Protein AF-X1RWW4-F1 (afdb_monomer)

Organism: NCBI:txid412755

Nearest PDB structures (foldseek):
  2hyz-assembly1_A-2  TM=9.608E-01  e=1.002E-08  unclassified
  5hgv-assembly1_A  TM=9.575E-01  e=1.028E-07  Homo sapiens
  8cm9-assembly2_B  TM=9.054E-01  e=1.424E-07  Homo sapiens
  6ibo-assembly1_A  TM=8.354E-01  e=1.077E-07  Homo sapiens
  5nps-assembly1_A  TM=8.335E-01  e=1.798E-07  Homo sapiens

Mean predicted aligned error: 10.06 Å

Solvent-accessible surface area (backbone atoms only — not comparable to full-atom values): 10542 Å² total; per-residue (Å²): 142,81,83,81,80,78,78,78,79,78,72,82,76,81,79,80,76,85,68,85,67,74,86,74,56,74,67,56,54,48,56,17,50,52,28,32,52,50,11,53,53,26,43,76,70,68,36,43,71,58,13,39,55,23,14,54,49,13,34,74,61,29,84,78,46,46,69,33,28,39,51,36,13,49,38,28,44,76,72,67,38,50,69,58,14,49,52,27,18,52,52,22,33,74,77,39,79,84,42,57,68,32,37,52,52,41,19,50,47,23,50,76,70,68,38,49,72,59,16,46,52,28,23,54,48,40,32,70,77,35,81,77,43,28,66,24,31,38,50,43,12,55,48,29,46,74,76,67,38,42,67,62,13,41,56,26,34,52,52,14,43,55,38,47,51,57,49,46,72,73,44,74,88,52,48,68,68,53,46,54,50,43,54,51,42,51,54,48,46,54,52,36,53,57,66,70,76,111

Radius of gyration: 23.07 Å; Cα contacts (8 Å, |Δi|>4): 223; chains: 1; bounding box: 36×83×50 Å

pLDDT: mean 82.74, std 20.59, range [30.53, 98.69]

InterPro domains:
  IPR011990 Tetratricopeptide-like helical domain superfamily [G3DSA:1.25.40.10] (7-194)
  IPR011990 Tetratricopeptide-like helical domain superfamily [SSF48452] (31-187)
  IPR019734 Tetratricopeptide repeat [PF13181] (135-165)
  IPR019734 Tetratricopeptide repeat [PS50005] (32-65)
  IPR019734 Tetratricopeptide repeat [PS50005] (66-99)
  IPR019734 Tetratricopeptide repeat [PS50005] (100-133)
  IPR019734 Tetratricopeptide repeat [PS50005] (134-167)
  IPR019734 Tetratricopeptide repeat [SM00028] (32-65)
  IPR019734 Tetratricopeptide repeat [SM00028] (66-99)
  IPR019734 Tetratricopeptide repeat [SM00028] (100-133)
  IPR019734 Tetratricopeptide repeat [SM00028] (134-167)
  IPR050498 Photosystem I assembly protein Ycf3 [PTHR44858] (30-175)

Sequence (198 aa):
MNKMKIEEKKEPKPRIVVSTRKVYTPTSSEEARINYNKGVASFKNKDLDNAVKYYEKAISIDPGYVDAYDNLGLAFRHQGNLEKAEFYYKKSIEIYPNGYLAHQNLAIVYGLKKLYDKALNEYKIMIKIDPNDPEGYYGIANYYMTIGNNDLALENAKKALKLYEEVTEEFSNRLRDDLEKVQKIENKIMELKYLSNY

Secondary structure (DSSP, 8-state):
----------PPPP-----------HHHHHHHHHHHHHHHHHHHTT-HHHHHHHHHHHHHH-TT-HHHHHHHHHHHHHTT-HHHHHHHHHHHHHH-TT-HHHHHHHHHHHHHTT-HHHHHHHHHHHHHH-TT-HHHHHHHHHHHHHTT-HHHHHHHHHHHHHHHHHHHHH-TTSHHHHHHHHHHHHHHHHHHHHHT--

Foldseek 3Di:
DDDDDDPPPPDPDPPPPCPDPPPDDPVLQVQLVVLQVQLVVCVVVVVLVSNLVSLVVSCVSPVLPLVSLLSNLVSCVVVVNLVSNLVSLVSSCVNPVLPLSSLLSNLVSCVVVVVLVSSLVSLVSNCVSPVLALSSLQSQLVSCVVVPNLVSNLVSLVSSLVSLVVVCVVDVPVNPVSVVVNVVSVVVNVVSVVVVVD

Structure (mmCIF, N/CA/C/O backbone):
data_AF-X1RWW4-F1
#
_entry.id   AF-X1RWW4-F1
#
loop_
_atom_site.group_PDB
_atom_site.id
_atom_site.type_symbol
_atom_site.label_atom_id
_atom_site.label_alt_id
_atom_site.label_comp_id
_atom_site.label_asym_id
_atom_site.label_entity_id
_atom_site.label_seq_id
_atom_site.pdbx_PDB_ins_code
_atom_site.Cartn_x
_atom_site.Cartn_y
_atom_site.Cartn_z
_atom_site.occupancy
_atom_site.B_iso_or_equiv
_atom_site.auth_seq_id
_atom_site.auth_comp_id
_atom_site.auth_asym_id
_atom_site.auth_atom_id
_atom_site.pdbx_PDB_model_num
ATOM 1 N N . MET A 1 1 ? 15.398 -70.848 0.673 1.00 43.91 1 MET A N 1
ATOM 2 C CA . MET A 1 1 ? 14.650 -70.641 -0.584 1.00 43.91 1 MET A CA 1
ATOM 3 C C . MET A 1 1 ? 13.356 -69.916 -0.228 1.00 43.91 1 MET A C 1
ATOM 5 O O . MET A 1 1 ? 12.451 -70.552 0.277 1.00 43.91 1 MET A O 1
ATOM 9 N N . ASN A 1 2 ? 13.343 -68.583 -0.323 1.00 34.88 2 ASN A N 1
ATOM 10 C CA . ASN A 1 2 ? 12.141 -67.740 -0.426 1.00 34.88 2 ASN A CA 1
ATOM 11 C C . ASN A 1 2 ? 12.604 -66.288 -0.588 1.00 34.88 2 ASN A C 1
ATOM 13 O O . ASN A 1 2 ? 12.947 -65.613 0.379 1.00 34.88 2 ASN A O 1
ATOM 17 N N . LYS A 1 3 ? 12.700 -65.840 -1.844 1.00 42.69 3 LYS A N 1
ATOM 18 C CA . LYS A 1 3 ? 12.925 -64.433 -2.183 1.00 42.69 3 LYS A CA 1
ATOM 19 C C . LYS A 1 3 ? 11.591 -63.707 -1.997 1.00 42.69 3 LYS A C 1
ATOM 21 O O . LYS A 1 3 ? 10.658 -63.952 -2.757 1.00 42.69 3 LYS A O 1
ATOM 26 N N . MET A 1 4 ? 11.505 -62.849 -0.982 1.00 42.28 4 MET A N 1
ATOM 27 C CA . MET A 1 4 ? 10.425 -61.871 -0.843 1.00 42.28 4 MET A CA 1
ATOM 28 C C . MET A 1 4 ? 10.438 -60.950 -2.068 1.00 42.28 4 MET A C 1
ATOM 30 O O . MET A 1 4 ? 11.410 -60.234 -2.304 1.00 42.28 4 MET A O 1
ATOM 34 N N . LYS A 1 5 ? 9.365 -61.002 -2.864 1.00 43.28 5 LYS A N 1
ATOM 35 C CA . LYS A 1 5 ? 9.045 -59.981 -3.863 1.00 43.28 5 LYS A CA 1
ATOM 36 C C . LYS A 1 5 ? 8.701 -58.702 -3.108 1.00 43.28 5 LYS A C 1
ATOM 38 O O . LYS A 1 5 ? 7.687 -58.649 -2.422 1.00 43.28 5 LYS A O 1
ATOM 43 N N . ILE A 1 6 ? 9.561 -57.701 -3.225 1.00 42.09 6 ILE A N 1
ATOM 44 C CA . ILE A 1 6 ? 9.243 -56.333 -2.833 1.00 42.09 6 ILE A CA 1
ATOM 45 C C . ILE A 1 6 ? 8.312 -55.805 -3.927 1.00 42.09 6 ILE A C 1
ATOM 47 O O . ILE A 1 6 ? 8.730 -55.636 -5.070 1.00 42.09 6 ILE A O 1
ATOM 51 N N . GLU A 1 7 ? 7.031 -55.639 -3.605 1.00 37.47 7 GLU A N 1
ATOM 52 C CA . GLU A 1 7 ? 6.096 -54.909 -4.457 1.00 37.47 7 GLU A CA 1
ATOM 53 C C . GLU A 1 7 ? 6.506 -53.433 -4.468 1.00 37.47 7 GLU A C 1
ATOM 55 O O . GLU A 1 7 ? 6.382 -52.723 -3.469 1.00 37.47 7 GLU A O 1
ATOM 60 N N . GLU A 1 8 ? 7.025 -52.975 -5.608 1.00 36.31 8 GLU A N 1
ATOM 61 C CA . GLU A 1 8 ? 7.201 -51.556 -5.901 1.00 36.31 8 GLU A CA 1
ATOM 62 C C . GLU A 1 8 ? 5.842 -50.856 -5.797 1.00 36.31 8 GLU A C 1
ATOM 64 O O . GLU A 1 8 ? 4.956 -51.023 -6.644 1.00 36.31 8 GLU A O 1
ATOM 69 N N . LYS A 1 9 ? 5.674 -50.042 -4.751 1.00 38.88 9 LYS A N 1
ATOM 70 C CA . LYS A 1 9 ? 4.609 -49.044 -4.688 1.00 38.88 9 LYS A CA 1
ATOM 71 C C . LYS A 1 9 ? 4.779 -48.115 -5.889 1.00 38.88 9 LYS A C 1
ATOM 73 O O . LYS A 1 9 ? 5.666 -47.268 -5.898 1.00 38.88 9 LYS A O 1
ATOM 78 N N . LYS A 1 10 ? 3.931 -48.281 -6.906 1.00 39.69 10 LYS A N 1
ATOM 79 C CA . LYS A 1 10 ? 3.822 -47.333 -8.017 1.00 39.69 10 LYS A CA 1
ATOM 80 C C . LYS A 1 10 ? 3.420 -45.977 -7.446 1.00 39.69 10 LYS A C 1
ATOM 82 O O . LYS A 1 10 ? 2.275 -45.796 -7.036 1.00 39.69 10 LYS A O 1
ATOM 87 N N . GLU A 1 11 ? 4.365 -45.046 -7.414 1.00 32.75 11 GLU A N 1
ATOM 88 C CA . GLU A 1 11 ? 4.075 -43.643 -7.146 1.00 32.75 11 GLU A CA 1
ATOM 89 C C . GLU A 1 11 ? 3.016 -43.133 -8.139 1.00 32.75 11 GLU A C 1
ATOM 91 O O . GLU A 1 11 ? 3.012 -43.539 -9.312 1.00 32.75 11 GLU A O 1
ATOM 96 N N . PRO A 1 12 ? 2.087 -42.262 -7.709 1.00 32.16 12 PRO A N 1
ATOM 97 C CA . PRO A 1 12 ? 1.134 -41.668 -8.628 1.00 32.16 12 PRO A CA 1
ATOM 98 C C . PRO A 1 12 ? 1.904 -40.837 -9.658 1.00 32.16 12 PRO A C 1
ATOM 100 O O . PRO A 1 12 ? 2.570 -39.862 -9.317 1.00 32.16 12 PRO A O 1
ATOM 103 N N . LYS A 1 13 ? 1.806 -41.226 -10.936 1.00 36.16 13 LYS A N 1
ATOM 104 C CA . LYS A 1 13 ? 2.344 -40.443 -12.055 1.00 36.16 13 LYS A CA 1
ATOM 105 C C . LYS A 1 13 ? 1.829 -39.002 -11.929 1.00 36.16 13 LYS A C 1
ATOM 107 O O . LYS A 1 13 ? 0.608 -38.834 -11.843 1.00 36.16 13 LYS A O 1
ATOM 112 N N . PRO A 1 14 ? 2.696 -37.973 -11.935 1.00 30.53 14 PRO A N 1
ATOM 113 C CA . PRO A 1 14 ? 2.237 -36.598 -11.839 1.00 30.53 14 PRO A CA 1
ATOM 114 C C . PRO A 1 14 ? 1.303 -36.313 -13.014 1.00 30.53 14 PRO A C 1
ATOM 116 O O . PRO A 1 14 ? 1.667 -36.449 -14.185 1.00 30.53 14 PRO A O 1
ATOM 119 N N . ARG A 1 15 ? 0.056 -35.964 -12.690 1.00 30.66 15 ARG A N 1
ATOM 120 C CA . ARG A 1 15 ? -0.947 -35.541 -13.662 1.00 30.66 15 ARG A CA 1
ATOM 121 C C . ARG A 1 15 ? -0.504 -34.178 -14.177 1.00 30.66 15 ARG A C 1
ATOM 123 O O . ARG A 1 15 ? -0.733 -33.165 -13.524 1.00 30.66 15 ARG A O 1
ATOM 130 N N . ILE A 1 16 ? 0.170 -34.163 -15.324 1.00 33.34 16 ILE A N 1
ATOM 131 C CA . ILE A 1 16 ? 0.493 -32.929 -16.038 1.00 33.34 16 ILE A CA 1
ATOM 132 C C . ILE A 1 16 ? -0.839 -32.333 -16.498 1.00 33.34 16 ILE A C 1
ATOM 134 O O . ILE A 1 16 ? -1.386 -32.709 -17.533 1.00 33.34 16 ILE A O 1
ATOM 138 N N . VAL A 1 17 ? -1.396 -31.422 -15.703 1.00 31.23 17 VAL A N 1
ATOM 139 C CA . VAL A 1 17 ? -2.427 -30.5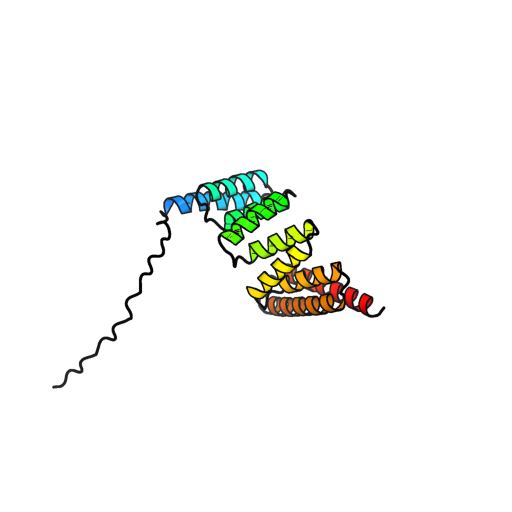13 -16.191 1.00 31.23 17 VAL A CA 1
ATOM 140 C C . VAL A 1 17 ? -1.675 -29.429 -16.947 1.00 31.23 17 VAL A C 1
ATOM 142 O O . VAL A 1 17 ? -1.183 -28.467 -16.361 1.00 31.23 17 VAL A O 1
ATOM 145 N N . VAL A 1 18 ? -1.528 -29.627 -18.259 1.00 35.69 18 VAL A N 1
ATOM 146 C CA . VAL A 1 18 ? -1.076 -28.589 -19.189 1.00 35.69 18 VAL A CA 1
ATOM 147 C C . VAL A 1 18 ? -2.191 -27.543 -19.271 1.00 35.69 18 VAL A C 1
ATOM 149 O O . VAL A 1 18 ? -2.990 -27.527 -20.199 1.00 35.69 18 VAL A O 1
ATOM 152 N N . SER A 1 19 ? -2.288 -26.695 -18.249 1.00 34.97 19 SER A N 1
ATOM 153 C CA . SER A 1 19 ? -2.915 -25.386 -18.379 1.00 34.97 19 SER A CA 1
ATOM 154 C C . SER A 1 19 ? -1.856 -24.487 -18.995 1.00 34.97 19 SER A C 1
ATOM 156 O O . SER A 1 19 ? -0.763 -24.355 -18.445 1.00 34.97 19 SER A O 1
ATOM 158 N N . THR A 1 20 ? -2.140 -23.951 -20.174 1.00 37.38 20 THR A N 1
ATOM 159 C CA . THR A 1 20 ? -1.221 -23.211 -21.0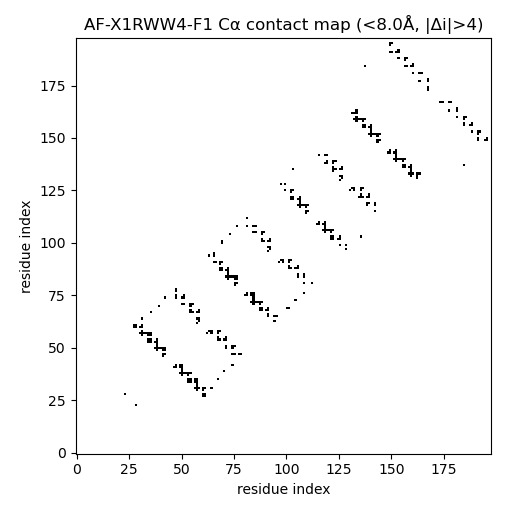42 1.00 37.38 20 THR A CA 1
ATOM 160 C C . THR A 1 20 ? -0.615 -21.982 -20.352 1.00 37.38 20 THR A C 1
ATOM 162 O O . THR A 1 20 ? -1.028 -20.849 -20.593 1.00 37.38 20 THR A O 1
ATOM 165 N N . ARG A 1 21 ? 0.422 -22.174 -19.529 1.00 38.50 21 ARG A N 1
ATOM 166 C CA . ARG A 1 21 ? 1.444 -21.149 -19.318 1.00 38.50 21 ARG A CA 1
ATOM 167 C C . ARG A 1 21 ? 2.222 -21.064 -20.623 1.00 38.50 21 ARG A C 1
ATOM 169 O O . ARG A 1 21 ? 2.874 -22.032 -21.010 1.00 38.50 21 ARG A O 1
ATOM 176 N N . LYS A 1 22 ? 2.108 -19.922 -21.312 1.00 38.00 22 LYS A N 1
ATOM 177 C CA . LYS A 1 22 ? 3.021 -19.531 -22.395 1.00 38.00 22 LYS A CA 1
ATOM 178 C C . LYS A 1 22 ? 4.435 -19.923 -21.972 1.00 38.00 22 LYS A C 1
ATOM 180 O O . LYS A 1 22 ? 4.878 -19.522 -20.899 1.00 38.00 22 LYS A O 1
ATOM 185 N N . VAL A 1 23 ? 5.087 -20.751 -22.783 1.00 33.81 23 VAL A N 1
ATOM 186 C CA . VAL A 1 23 ? 6.466 -21.183 -22.561 1.00 33.81 23 VAL A CA 1
ATOM 187 C C . VAL A 1 23 ? 7.321 -19.923 -22.517 1.00 33.81 23 VAL A C 1
ATOM 189 O O . VAL A 1 23 ? 7.518 -19.255 -23.528 1.00 33.81 23 VAL A O 1
ATOM 192 N N . TYR A 1 24 ? 7.725 -19.553 -21.312 1.00 41.91 24 TYR A N 1
ATOM 193 C CA . TYR A 1 24 ? 8.453 -18.331 -21.049 1.00 41.91 24 TYR A CA 1
ATOM 194 C C . TYR A 1 24 ? 9.933 -18.628 -21.299 1.00 41.91 24 TYR A C 1
ATOM 196 O O . TYR A 1 24 ? 10.531 -19.451 -20.606 1.00 41.91 24 TYR A O 1
ATOM 204 N N . THR A 1 25 ? 10.519 -18.036 -22.338 1.00 37.44 25 THR A N 1
ATOM 205 C CA . THR A 1 25 ? 11.948 -18.209 -22.626 1.00 37.44 25 THR A CA 1
ATOM 206 C C . THR A 1 25 ? 12.784 -17.517 -21.542 1.00 37.44 25 THR A C 1
ATOM 208 O O . THR A 1 25 ? 12.459 -16.387 -21.181 1.00 37.44 25 THR A O 1
ATOM 211 N N . PRO A 1 26 ? 13.876 -18.124 -21.040 1.00 49.84 26 PRO A N 1
ATOM 212 C CA . PRO A 1 26 ? 14.693 -17.548 -19.963 1.00 49.84 26 PRO A CA 1
ATOM 213 C C . PRO A 1 26 ? 15.168 -16.108 -20.235 1.00 49.84 26 PRO A C 1
ATOM 215 O O . PRO A 1 26 ? 15.233 -15.289 -19.320 1.00 49.84 26 PRO A O 1
ATOM 218 N N . THR A 1 27 ? 15.414 -15.782 -21.507 1.00 49.75 27 THR A N 1
ATOM 219 C CA . THR A 1 27 ? 15.949 -14.501 -21.986 1.00 49.75 27 THR A CA 1
ATOM 220 C C . THR A 1 27 ? 14.981 -13.320 -21.873 1.00 49.75 27 THR A C 1
ATOM 222 O O . THR A 1 27 ? 15.418 -12.228 -21.519 1.00 49.75 27 THR A O 1
ATOM 225 N N . SER A 1 28 ? 13.674 -13.508 -22.096 1.00 57.47 28 SER A N 1
ATOM 226 C CA . SER A 1 28 ? 12.688 -12.422 -21.941 1.00 57.47 28 SER A CA 1
ATOM 227 C C . SER A 1 28 ? 12.472 -12.041 -20.471 1.00 57.47 28 SER A C 1
ATOM 229 O O . SER A 1 28 ? 12.168 -10.891 -20.173 1.00 57.47 28 SER A O 1
ATOM 231 N N . SER A 1 29 ? 12.709 -12.971 -19.534 1.00 72.00 29 SER A N 1
ATOM 232 C CA . SER A 1 29 ? 12.503 -12.707 -18.096 1.00 72.00 29 SER A CA 1
ATOM 233 C C . SER A 1 29 ? 13.666 -11.910 -17.521 1.00 72.00 29 SER A C 1
ATOM 235 O O . SER A 1 29 ? 13.504 -11.116 -16.597 1.00 72.00 29 SER A O 1
ATOM 237 N N . GLU A 1 30 ? 14.854 -12.102 -18.096 1.00 86.69 30 GLU A N 1
ATOM 238 C CA . GLU A 1 30 ? 16.078 -11.493 -17.608 1.00 86.69 30 GLU A CA 1
ATOM 239 C C . GLU A 1 30 ? 16.165 -10.016 -17.991 1.00 86.69 30 GLU A C 1
ATOM 241 O O . GLU A 1 30 ? 16.489 -9.191 -17.139 1.00 86.69 30 GLU A O 1
ATOM 246 N N . GLU A 1 31 ? 15.791 -9.649 -19.221 1.00 90.94 31 GLU A N 1
ATOM 247 C CA . GLU A 1 31 ? 15.736 -8.240 -19.622 1.00 90.94 31 GLU A CA 1
ATOM 248 C C . GLU A 1 31 ? 14.661 -7.466 -18.838 1.00 90.94 31 GLU A C 1
ATOM 250 O O . GLU A 1 31 ? 14.917 -6.344 -18.384 1.00 90.94 31 GLU A O 1
ATOM 255 N N . ALA A 1 32 ? 13.488 -8.070 -18.610 1.00 92.81 32 ALA A N 1
ATOM 256 C CA . ALA A 1 32 ? 12.449 -7.489 -17.759 1.00 92.81 32 ALA A CA 1
ATOM 257 C C . ALA A 1 32 ? 12.971 -7.263 -16.330 1.00 92.81 32 ALA A C 1
ATOM 259 O O . ALA A 1 32 ? 12.879 -6.153 -15.805 1.00 92.81 32 ALA A O 1
ATOM 260 N N . ARG A 1 33 ? 13.628 -8.272 -15.742 1.00 93.56 33 ARG A N 1
ATOM 261 C CA . ARG A 1 33 ? 14.239 -8.196 -14.406 1.00 93.56 33 ARG A CA 1
ATOM 262 C C . ARG A 1 33 ? 15.341 -7.138 -14.313 1.00 93.56 33 ARG A C 1
ATOM 264 O O . ARG A 1 33 ? 15.434 -6.436 -13.308 1.00 93.56 33 ARG A O 1
ATOM 271 N N . ILE A 1 34 ? 16.183 -6.994 -15.338 1.00 95.56 34 ILE A N 1
ATOM 272 C CA . ILE A 1 34 ? 17.229 -5.958 -15.378 1.00 95.56 34 ILE A CA 1
ATOM 273 C C . ILE A 1 34 ? 16.598 -4.566 -15.361 1.00 95.56 34 ILE A C 1
ATOM 275 O O . ILE A 1 34 ? 17.034 -3.709 -14.591 1.00 95.56 34 ILE A O 1
ATOM 279 N N . ASN A 1 35 ? 15.576 -4.331 -16.187 1.00 97.44 35 ASN A N 1
ATOM 280 C CA . ASN A 1 35 ? 14.870 -3.051 -16.198 1.00 97.44 35 ASN A CA 1
ATOM 281 C C . ASN A 1 35 ? 14.159 -2.802 -14.867 1.00 97.44 35 ASN A C 1
ATOM 283 O O . ASN A 1 35 ? 14.320 -1.732 -14.293 1.00 97.44 35 ASN A O 1
ATOM 287 N N . TYR A 1 36 ? 13.489 -3.807 -14.307 1.00 97.00 36 TYR A N 1
ATOM 288 C CA . TYR A 1 36 ? 12.901 -3.724 -12.975 1.00 97.00 36 TYR A CA 1
ATOM 289 C C . TYR A 1 36 ? 13.929 -3.290 -11.916 1.00 97.00 36 TYR A C 1
ATOM 291 O O . TYR A 1 36 ? 13.710 -2.311 -11.206 1.00 97.00 36 TYR A O 1
ATOM 299 N N . ASN A 1 37 ? 15.098 -3.936 -11.865 1.00 97.69 37 ASN A N 1
ATOM 300 C CA . ASN A 1 37 ? 16.153 -3.599 -10.906 1.00 97.69 37 ASN A CA 1
ATOM 301 C C . ASN A 1 37 ? 16.705 -2.176 -11.099 1.00 97.69 37 ASN A C 1
ATOM 303 O O . ASN A 1 37 ? 17.005 -1.498 -10.114 1.00 97.69 37 ASN A O 1
ATOM 307 N N . LYS A 1 38 ? 16.812 -1.695 -12.346 1.00 98.19 38 LYS A N 1
ATOM 308 C CA . LYS A 1 38 ? 17.149 -0.288 -12.627 1.00 98.19 38 LYS A CA 1
ATOM 309 C C . LYS A 1 38 ? 16.072 0.655 -12.097 1.00 98.19 38 LYS A C 1
ATOM 311 O O . LYS A 1 38 ? 16.413 1.656 -11.475 1.00 98.19 38 LYS A O 1
ATOM 316 N N . GLY A 1 39 ? 14.797 0.307 -12.271 1.00 98.19 39 GLY A N 1
ATOM 317 C CA . GLY A 1 39 ? 13.673 1.053 -11.707 1.00 98.19 39 GLY A CA 1
ATOM 318 C C . GLY A 1 39 ? 13.742 1.142 -10.183 1.00 98.19 39 GLY A C 1
ATOM 319 O O . GLY A 1 39 ? 13.642 2.238 -9.632 1.00 98.19 39 GLY A O 1
ATOM 320 N N . VAL A 1 40 ? 14.032 0.023 -9.508 1.00 97.50 40 VAL A N 1
ATOM 321 C CA . VAL A 1 40 ? 14.225 -0.022 -8.048 1.00 97.50 40 VAL A CA 1
ATOM 322 C C . VAL A 1 40 ? 15.379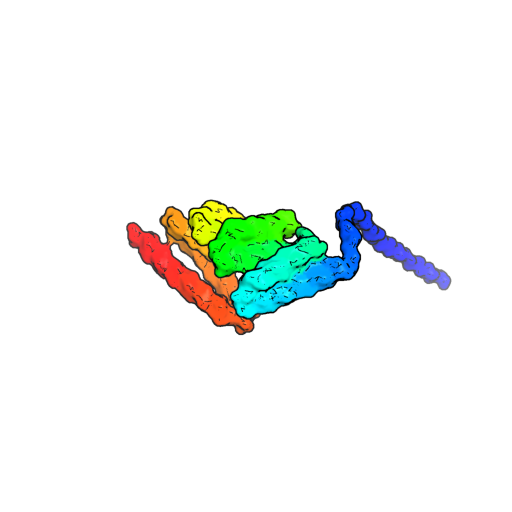 0.882 -7.614 1.00 97.50 40 VAL A C 1
ATOM 324 O O . VAL A 1 40 ? 15.250 1.626 -6.641 1.00 97.50 40 VAL A O 1
ATOM 327 N N . ALA A 1 41 ? 16.505 0.850 -8.329 1.00 97.81 41 ALA A N 1
ATOM 328 C CA . ALA A 1 41 ? 17.653 1.702 -8.033 1.00 97.81 41 ALA A CA 1
ATOM 329 C C . ALA A 1 41 ? 17.331 3.197 -8.222 1.00 97.81 41 ALA A C 1
ATOM 331 O O . ALA A 1 41 ? 17.622 4.000 -7.335 1.00 97.81 41 ALA A O 1
ATOM 332 N N . SER A 1 42 ? 16.677 3.568 -9.326 1.00 97.31 42 SER A N 1
ATOM 333 C CA . SER A 1 42 ? 16.225 4.944 -9.577 1.00 97.31 42 SER A CA 1
ATOM 334 C C . SER A 1 42 ? 15.246 5.429 -8.507 1.00 97.31 42 SER A C 1
ATOM 336 O O . SER A 1 42 ? 15.419 6.525 -7.975 1.00 97.31 42 SER A O 1
ATOM 338 N N . PHE A 1 43 ? 14.282 4.592 -8.110 1.00 97.62 43 PHE A N 1
ATOM 339 C CA . PHE A 1 43 ? 13.321 4.924 -7.059 1.00 97.62 43 PHE A CA 1
ATOM 340 C C . PHE A 1 43 ? 14.018 5.199 -5.718 1.00 97.62 43 PHE A C 1
ATOM 342 O O . PHE A 1 43 ? 13.742 6.209 -5.072 1.00 97.62 43 PHE A O 1
ATOM 349 N N . LYS A 1 44 ? 14.979 4.351 -5.323 1.00 96.56 44 LYS A N 1
ATOM 350 C CA . LYS A 1 44 ? 15.792 4.558 -4.109 1.00 96.56 44 LYS A CA 1
ATOM 351 C C . LYS A 1 44 ? 16.588 5.865 -4.154 1.00 96.56 44 LYS A C 1
ATOM 353 O O . LYS A 1 44 ? 16.720 6.530 -3.130 1.00 96.56 44 LYS A O 1
ATOM 358 N N . ASN A 1 45 ? 17.046 6.265 -5.338 1.00 97.00 45 ASN A N 1
ATOM 359 C CA . ASN A 1 45 ? 17.735 7.536 -5.568 1.00 97.00 45 ASN A CA 1
ATOM 360 C C . ASN A 1 45 ? 16.786 8.744 -5.691 1.00 97.00 45 ASN A C 1
ATOM 362 O O . ASN A 1 45 ? 17.246 9.843 -5.991 1.00 97.00 45 ASN A O 1
ATOM 366 N N . LYS A 1 46 ? 15.477 8.563 -5.452 1.00 96.06 46 LYS A N 1
ATOM 367 C CA . LYS A 1 46 ? 14.418 9.578 -5.612 1.00 96.06 46 LYS A CA 1
ATOM 368 C C . LYS A 1 46 ? 14.257 10.104 -7.044 1.00 96.06 46 LYS A C 1
ATOM 370 O O . LYS A 1 46 ? 13.570 11.098 -7.262 1.00 96.06 46 LYS A O 1
ATOM 375 N N . ASP A 1 47 ? 14.833 9.412 -8.020 1.00 98.00 47 ASP A N 1
ATOM 376 C CA . ASP A 1 47 ? 14.665 9.688 -9.443 1.00 98.00 47 ASP A CA 1
ATOM 377 C C . ASP A 1 47 ? 13.414 8.961 -9.954 1.00 98.00 47 ASP A C 1
ATOM 379 O O . ASP A 1 47 ? 13.470 7.877 -10.545 1.00 98.00 47 ASP A O 1
ATOM 383 N N . LEU A 1 48 ? 12.253 9.538 -9.630 1.00 96.75 48 LEU A N 1
ATOM 384 C CA . LEU A 1 48 ? 10.950 8.931 -9.907 1.00 96.75 48 LEU A CA 1
ATOM 385 C C . LEU A 1 48 ? 10.666 8.828 -11.411 1.00 96.75 48 LEU A C 1
ATOM 387 O O . LEU A 1 48 ? 10.050 7.857 -11.846 1.00 96.75 48 LEU A O 1
ATOM 391 N N . ASP A 1 49 ? 11.160 9.772 -12.214 1.00 98.06 49 ASP A N 1
ATOM 392 C CA . ASP A 1 49 ? 10.931 9.783 -13.661 1.00 98.06 49 ASP A CA 1
ATOM 393 C C . ASP A 1 49 ? 11.647 8.624 -14.357 1.00 98.06 49 ASP A C 1
ATOM 395 O O . ASP A 1 49 ? 11.060 7.948 -15.207 1.00 98.06 49 ASP A O 1
ATOM 399 N N . ASN A 1 50 ? 12.901 8.342 -13.987 1.00 97.94 50 ASN A N 1
ATOM 400 C CA . ASN A 1 50 ? 13.591 7.170 -14.521 1.00 97.94 50 ASN A CA 1
ATOM 401 C C . ASN A 1 50 ? 13.061 5.867 -13.918 1.00 97.94 50 ASN A C 1
ATOM 403 O O . ASN A 1 50 ? 12.987 4.872 -14.638 1.00 97.94 50 ASN A O 1
ATOM 407 N N . ALA A 1 51 ? 12.624 5.865 -12.653 1.00 98.38 51 ALA A N 1
ATOM 408 C CA . ALA A 1 51 ? 11.964 4.700 -12.068 1.00 98.38 51 ALA A CA 1
ATOM 409 C C . ALA A 1 51 ? 10.737 4.280 -12.893 1.00 98.38 51 ALA A C 1
ATOM 411 O O . ALA A 1 51 ? 10.647 3.125 -13.308 1.00 98.38 51 ALA A O 1
ATOM 412 N N . VAL A 1 52 ? 9.855 5.236 -13.215 1.00 98.69 52 VAL A N 1
ATOM 413 C CA . VAL A 1 52 ? 8.679 5.024 -14.075 1.00 98.69 52 VAL A CA 1
ATOM 414 C C . VAL A 1 52 ? 9.082 4.420 -15.419 1.00 98.69 52 VAL A C 1
ATOM 416 O O . VAL A 1 52 ? 8.584 3.354 -15.776 1.00 98.69 52 VAL A O 1
ATOM 419 N N . LYS A 1 53 ? 10.035 5.039 -16.131 1.00 98.62 53 LYS A N 1
ATOM 420 C CA . LYS A 1 53 ? 10.487 4.558 -17.450 1.00 98.62 53 LYS A CA 1
ATOM 421 C C . LYS A 1 53 ? 10.994 3.117 -17.406 1.00 98.62 53 LYS A C 1
ATOM 423 O O . LYS A 1 53 ? 10.693 2.323 -18.297 1.00 98.62 53 LYS A O 1
ATOM 428 N N . TYR A 1 54 ? 11.777 2.770 -16.387 1.00 98.56 54 TYR A N 1
ATOM 429 C CA . TYR A 1 54 ? 12.341 1.431 -16.260 1.00 98.56 54 TYR A CA 1
ATOM 430 C C . TYR A 1 54 ? 11.290 0.382 -15.886 1.00 98.56 54 TYR A C 1
ATOM 432 O O . TYR A 1 54 ? 11.318 -0.717 -16.442 1.00 98.56 54 TYR A O 1
ATOM 440 N N . TYR A 1 55 ? 10.335 0.706 -15.012 1.00 98.31 55 TYR A N 1
ATOM 441 C CA . TYR A 1 55 ? 9.227 -0.202 -14.713 1.00 98.31 55 TYR A CA 1
ATOM 442 C C . TYR A 1 55 ? 8.298 -0.392 -15.918 1.00 98.31 55 TYR A C 1
ATOM 444 O O . TYR A 1 55 ? 7.952 -1.527 -16.235 1.00 98.31 55 TYR A O 1
ATOM 452 N N . GLU A 1 56 ? 7.962 0.672 -16.654 1.00 98.50 56 GLU A N 1
ATOM 453 C CA . GLU A 1 56 ? 7.192 0.573 -17.904 1.00 98.50 56 GLU A CA 1
ATOM 454 C C . GLU A 1 56 ? 7.917 -0.295 -18.940 1.00 98.50 56 GLU A C 1
ATOM 456 O O . GLU A 1 56 ? 7.296 -1.124 -19.609 1.00 98.50 56 GLU A O 1
ATOM 461 N N . LYS A 1 57 ? 9.249 -0.177 -19.036 1.00 97.94 57 LYS A N 1
ATOM 462 C CA . LYS A 1 57 ? 10.051 -1.044 -19.904 1.00 97.94 57 LYS A CA 1
ATOM 463 C C . LYS A 1 57 ? 9.984 -2.504 -19.455 1.00 97.94 57 LYS A C 1
ATOM 465 O O . LYS A 1 57 ? 9.773 -3.364 -20.308 1.00 97.94 57 LYS A O 1
ATOM 470 N N . ALA A 1 58 ? 10.109 -2.783 -18.157 1.00 96.31 58 ALA A N 1
ATOM 471 C CA . ALA A 1 58 ? 9.967 -4.134 -17.613 1.00 96.31 58 ALA A CA 1
ATOM 472 C C . ALA A 1 58 ? 8.594 -4.739 -17.951 1.00 96.31 58 ALA A C 1
ATOM 474 O O . ALA A 1 58 ? 8.540 -5.848 -18.472 1.00 96.31 58 ALA A O 1
ATOM 475 N N . ILE A 1 59 ? 7.514 -3.972 -17.774 1.00 96.06 59 ILE A N 1
ATOM 476 C CA . ILE A 1 59 ? 6.139 -4.370 -18.120 1.00 96.06 59 ILE A CA 1
ATOM 477 C C . ILE A 1 59 ? 5.974 -4.605 -19.629 1.00 96.06 59 ILE A C 1
ATOM 479 O O . ILE A 1 59 ? 5.290 -5.534 -20.047 1.00 96.06 59 ILE A O 1
ATOM 483 N N . SER A 1 60 ? 6.598 -3.779 -20.473 1.00 96.56 60 SER A N 1
ATOM 484 C CA . SER A 1 60 ? 6.516 -3.951 -21.931 1.00 96.56 60 SER A CA 1
ATOM 485 C C . SER A 1 60 ? 7.179 -5.244 -22.417 1.00 96.56 60 SER A C 1
ATOM 487 O O . SER A 1 60 ? 6.752 -5.811 -23.422 1.00 96.56 60 SER A O 1
ATOM 489 N N . ILE A 1 61 ? 8.219 -5.699 -21.710 1.00 94.75 61 ILE A N 1
ATOM 490 C CA . ILE A 1 61 ? 8.923 -6.955 -21.987 1.00 94.75 61 ILE A CA 1
ATOM 491 C C . ILE A 1 61 ? 8.133 -8.127 -21.396 1.00 94.75 61 ILE A C 1
ATOM 493 O O . ILE A 1 61 ? 7.954 -9.150 -22.057 1.00 94.75 61 ILE A O 1
ATOM 497 N N . ASP A 1 62 ? 7.634 -7.954 -20.172 1.00 92.56 62 ASP A N 1
ATOM 498 C CA . ASP A 1 62 ? 6.831 -8.931 -19.453 1.00 92.56 62 ASP A CA 1
ATOM 499 C C . ASP A 1 62 ? 5.549 -8.316 -18.868 1.00 92.56 62 ASP A C 1
ATOM 501 O O . ASP A 1 62 ? 5.546 -7.812 -17.740 1.00 92.56 62 ASP A O 1
ATOM 505 N N . PRO A 1 63 ? 4.419 -8.428 -19.585 1.00 93.06 63 PRO A N 1
ATOM 506 C CA . PRO A 1 63 ? 3.127 -7.960 -19.092 1.00 93.06 63 PRO A CA 1
ATOM 507 C C . PRO A 1 63 ? 2.608 -8.707 -17.852 1.00 93.06 63 PRO A C 1
ATOM 509 O O . PRO A 1 63 ? 1.586 -8.316 -17.297 1.00 93.06 63 PRO A O 1
ATOM 512 N N . GLY A 1 64 ? 3.253 -9.802 -17.433 1.00 91.00 64 GLY A N 1
ATOM 513 C CA . GLY A 1 64 ? 2.934 -10.546 -16.215 1.00 91.00 64 GLY A CA 1
ATOM 514 C C . GLY A 1 64 ? 3.806 -10.184 -15.009 1.00 91.00 64 GLY A C 1
ATOM 515 O O . GLY A 1 64 ? 3.666 -10.820 -13.966 1.00 91.00 64 GLY A O 1
ATOM 516 N N . TYR A 1 65 ? 4.708 -9.202 -15.125 1.00 91.81 65 TYR A N 1
ATOM 517 C CA . TYR A 1 65 ? 5.670 -8.855 -14.073 1.00 91.81 65 TYR A CA 1
ATOM 518 C C . TYR A 1 65 ? 5.013 -8.039 -12.946 1.00 91.81 65 TYR A C 1
ATOM 520 O O . TYR A 1 65 ? 5.111 -6.813 -12.901 1.00 91.81 65 TYR A O 1
ATOM 528 N N . VAL A 1 66 ? 4.339 -8.731 -12.024 1.00 91.75 66 VAL A N 1
ATOM 529 C CA . VAL A 1 66 ? 3.541 -8.154 -10.920 1.00 91.75 66 VAL A CA 1
ATOM 530 C C . VAL A 1 66 ? 4.303 -7.079 -10.135 1.00 91.75 66 VAL A C 1
ATOM 532 O O . VAL A 1 66 ? 3.813 -5.959 -10.007 1.00 91.75 66 VAL A O 1
ATOM 535 N N . ASP A 1 67 ? 5.539 -7.357 -9.706 1.00 91.19 67 ASP A N 1
ATOM 536 C CA . ASP A 1 67 ? 6.320 -6.405 -8.899 1.00 91.19 67 ASP A CA 1
ATOM 537 C C . ASP A 1 67 ? 6.594 -5.077 -9.633 1.00 91.19 67 ASP A C 1
ATOM 539 O O . ASP A 1 67 ? 6.768 -4.029 -9.006 1.00 91.19 67 ASP A O 1
ATOM 543 N N . ALA A 1 68 ? 6.653 -5.098 -10.970 1.00 95.00 68 ALA A N 1
ATOM 544 C CA . ALA A 1 68 ? 6.851 -3.897 -11.772 1.00 95.00 68 ALA A CA 1
ATOM 545 C C . ALA A 1 68 ? 5.578 -3.043 -11.802 1.00 95.00 68 ALA A C 1
ATOM 547 O O . ALA A 1 68 ? 5.681 -1.821 -11.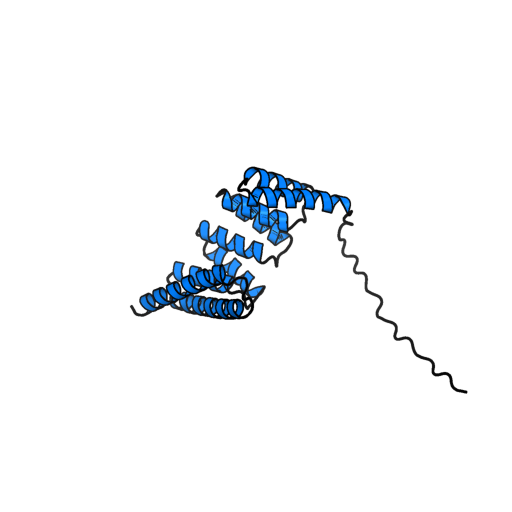741 1.00 95.00 68 ALA A O 1
ATOM 548 N N . TYR A 1 69 ? 4.392 -3.661 -11.828 1.00 97.19 69 TYR A N 1
ATOM 549 C CA . TYR A 1 69 ? 3.119 -2.950 -11.680 1.00 97.19 69 TYR A CA 1
ATOM 550 C C . TYR A 1 69 ? 2.992 -2.304 -10.295 1.00 97.19 69 TYR A C 1
ATOM 552 O O . TYR A 1 69 ? 2.658 -1.120 -10.210 1.00 97.19 69 TYR A O 1
ATOM 560 N N . ASP A 1 70 ? 3.324 -3.035 -9.227 1.00 93.12 70 ASP A N 1
ATOM 561 C CA . ASP A 1 70 ? 3.291 -2.513 -7.855 1.00 93.12 70 ASP A CA 1
ATOM 562 C C . ASP A 1 70 ? 4.239 -1.324 -7.677 1.00 93.12 70 ASP A C 1
ATOM 564 O O . ASP A 1 70 ? 3.833 -0.249 -7.227 1.00 93.12 70 ASP A O 1
ATOM 568 N N . ASN A 1 71 ? 5.499 -1.473 -8.088 1.00 96.88 71 ASN A N 1
ATOM 569 C CA . ASN A 1 71 ? 6.483 -0.407 -7.930 1.00 96.88 71 ASN A CA 1
ATOM 570 C C . ASN A 1 71 ? 6.250 0.782 -8.873 1.00 96.88 71 ASN A C 1
ATOM 572 O O . ASN A 1 71 ? 6.595 1.914 -8.523 1.00 96.88 71 ASN A O 1
ATOM 576 N N . LEU A 1 72 ? 5.622 0.571 -10.031 1.00 98.25 72 LEU A N 1
ATOM 577 C CA . LEU A 1 72 ? 5.176 1.661 -10.894 1.00 98.25 72 LEU A CA 1
ATOM 578 C C . LEU A 1 72 ? 4.030 2.450 -10.251 1.00 98.25 72 LEU A C 1
ATOM 580 O O . LEU A 1 72 ? 4.065 3.683 -10.231 1.00 98.25 72 LEU A O 1
ATOM 584 N N . GLY A 1 73 ? 3.053 1.758 -9.658 1.00 98.12 73 GLY A N 1
ATOM 585 C CA . GLY A 1 73 ? 2.005 2.391 -8.857 1.00 98.12 73 GLY A CA 1
ATOM 586 C C . GLY A 1 73 ? 2.584 3.196 -7.689 1.00 98.12 73 GLY A C 1
ATOM 587 O O . GLY A 1 73 ? 2.153 4.323 -7.424 1.00 98.12 73 GLY A O 1
ATOM 588 N N . LEU A 1 74 ? 3.619 2.663 -7.036 1.00 97.56 74 LEU A N 1
ATOM 589 C CA . LEU A 1 74 ? 4.330 3.341 -5.955 1.00 97.56 74 LEU A CA 1
ATOM 590 C C . LEU A 1 74 ? 5.046 4.601 -6.444 1.00 97.56 74 LEU A C 1
ATOM 592 O O . LEU A 1 74 ? 4.891 5.657 -5.830 1.00 97.56 74 LEU A O 1
ATOM 596 N N . ALA A 1 75 ? 5.761 4.528 -7.567 1.00 98.25 75 ALA A N 1
ATOM 597 C CA . ALA A 1 75 ? 6.406 5.685 -8.181 1.00 98.25 75 ALA A CA 1
ATOM 598 C C . ALA A 1 75 ? 5.399 6.804 -8.486 1.00 98.25 75 ALA A C 1
ATOM 600 O O . ALA A 1 75 ? 5.613 7.945 -8.072 1.00 98.25 75 ALA A O 1
ATOM 601 N N . PHE A 1 76 ? 4.254 6.480 -9.097 1.00 98.62 76 PHE A N 1
ATOM 602 C CA . PHE A 1 76 ? 3.211 7.472 -9.368 1.00 98.62 76 PHE A CA 1
ATOM 603 C C . PHE A 1 76 ? 2.594 8.060 -8.099 1.00 98.62 76 PHE A C 1
ATOM 605 O O . PHE A 1 76 ? 2.348 9.265 -8.048 1.00 98.62 76 PHE A O 1
ATOM 612 N N . ARG A 1 77 ? 2.402 7.258 -7.044 1.00 97.75 77 ARG A N 1
ATOM 613 C CA . ARG A 1 77 ? 1.934 7.761 -5.744 1.00 97.75 77 ARG A CA 1
ATOM 614 C C . ARG A 1 77 ? 2.916 8.773 -5.151 1.00 97.75 77 ARG A C 1
ATOM 616 O O . ARG A 1 77 ? 2.481 9.814 -4.669 1.00 97.75 77 ARG A O 1
ATOM 623 N N . HIS A 1 78 ? 4.221 8.506 -5.228 1.00 96.56 78 HIS A N 1
ATOM 624 C CA . HIS A 1 78 ? 5.262 9.438 -4.777 1.00 96.56 78 HIS A CA 1
ATOM 625 C C . HIS A 1 78 ? 5.344 10.712 -5.633 1.00 96.56 78 HIS A C 1
ATOM 627 O O . HIS A 1 78 ? 5.685 11.768 -5.109 1.00 96.56 78 HIS A O 1
ATOM 633 N N . GLN A 1 79 ? 4.979 10.639 -6.916 1.00 97.38 79 GLN A N 1
ATOM 634 C CA . GLN A 1 79 ? 4.805 11.812 -7.783 1.00 97.38 79 GLN A CA 1
ATOM 635 C C . GLN A 1 79 ? 3.482 12.565 -7.531 1.00 97.38 79 GLN A C 1
ATOM 637 O O . GLN A 1 79 ? 3.236 13.593 -8.156 1.00 97.38 79 GLN A O 1
ATOM 642 N N . GLY A 1 80 ? 2.605 12.059 -6.656 1.00 96.25 80 GLY A N 1
ATOM 643 C CA . GLY A 1 80 ? 1.277 12.625 -6.401 1.00 96.25 80 GLY A CA 1
ATOM 644 C C . GLY A 1 80 ? 0.223 12.286 -7.461 1.00 96.25 80 GLY A C 1
ATOM 645 O O . GLY A 1 80 ? -0.902 12.770 -7.375 1.00 96.25 80 GLY A O 1
ATOM 646 N N . ASN A 1 81 ? 0.540 11.437 -8.444 1.00 98.25 81 ASN A N 1
ATOM 647 C CA . ASN A 1 81 ? -0.400 11.006 -9.476 1.00 98.25 81 ASN A CA 1
ATOM 648 C C . ASN A 1 81 ? -1.218 9.799 -8.991 1.00 98.25 81 ASN A C 1
ATOM 650 O O . ASN A 1 81 ? -0.914 8.639 -9.290 1.00 98.25 81 ASN A O 1
ATOM 654 N N . LEU A 1 82 ? -2.253 10.082 -8.199 1.00 98.00 82 LEU A N 1
ATOM 655 C CA . LEU A 1 82 ? -3.074 9.060 -7.548 1.00 98.00 82 LEU A CA 1
ATOM 656 C C . LEU A 1 82 ? -3.913 8.247 -8.544 1.00 98.00 82 LEU A C 1
ATOM 658 O O . LEU A 1 82 ? -4.182 7.073 -8.298 1.00 98.00 82 LEU A O 1
ATOM 662 N N . GLU A 1 83 ? -4.300 8.830 -9.678 1.00 98.50 83 GLU A N 1
ATOM 663 C CA . GLU A 1 83 ? -5.049 8.158 -10.745 1.00 98.50 83 GLU A CA 1
ATOM 664 C C . GLU A 1 83 ? -4.213 7.062 -11.406 1.00 98.50 83 GLU A C 1
ATOM 666 O O . GLU A 1 83 ? -4.681 5.931 -11.554 1.00 98.50 83 GLU A O 1
ATOM 671 N N . LYS A 1 84 ? -2.960 7.370 -11.766 1.00 98.31 84 LYS A N 1
ATOM 672 C CA . LYS A 1 84 ? -2.047 6.367 -12.325 1.00 98.31 84 LYS A CA 1
ATOM 673 C C . LYS A 1 84 ? -1.659 5.326 -11.282 1.00 98.31 84 LYS A C 1
ATOM 675 O O . LYS A 1 84 ? -1.607 4.146 -11.616 1.00 98.31 84 LYS A O 1
ATOM 680 N N . ALA A 1 85 ? -1.445 5.734 -10.030 1.00 98.62 85 ALA A N 1
ATOM 681 C CA . ALA A 1 85 ? -1.181 4.796 -8.945 1.00 98.62 85 ALA A CA 1
ATOM 682 C C . ALA A 1 85 ? -2.321 3.772 -8.798 1.00 98.62 85 ALA A C 1
ATOM 684 O O . ALA A 1 85 ? -2.075 2.570 -8.851 1.00 98.62 85 ALA A O 1
ATOM 685 N N . GLU A 1 86 ? -3.575 4.238 -8.708 1.00 98.62 86 GLU A N 1
ATOM 686 C CA . GLU A 1 86 ? -4.760 3.369 -8.665 1.00 98.62 86 GLU A CA 1
ATOM 687 C C . GLU A 1 86 ? -4.811 2.410 -9.861 1.00 98.62 86 GLU A C 1
ATOM 689 O O . GLU A 1 86 ? -5.064 1.218 -9.683 1.00 98.62 86 GLU A O 1
ATOM 694 N N . PHE A 1 87 ? -4.572 2.915 -11.075 1.00 98.62 87 PHE A N 1
ATOM 695 C CA . PHE A 1 87 ? -4.595 2.099 -12.287 1.00 98.62 87 PHE A CA 1
ATOM 696 C C . PHE A 1 87 ? -3.588 0.943 -12.226 1.00 98.62 87 PHE A C 1
ATOM 698 O O . PHE A 1 87 ? -3.958 -0.205 -12.479 1.00 98.62 87 PHE A O 1
ATOM 705 N N . TYR A 1 88 ? -2.333 1.223 -11.870 1.00 98.38 88 TYR A N 1
ATOM 706 C CA . TYR A 1 88 ? -1.285 0.203 -11.870 1.00 98.38 88 TYR A CA 1
ATOM 707 C C . TYR A 1 88 ? -1.423 -0.799 -10.717 1.00 98.38 88 TYR A C 1
ATOM 709 O O . TYR A 1 88 ? -1.213 -1.988 -10.948 1.00 98.38 88 TYR A O 1
ATOM 717 N N . TYR A 1 89 ? -1.891 -0.386 -9.532 1.00 98.44 89 TYR A N 1
ATOM 718 C CA . TYR A 1 89 ? -2.216 -1.346 -8.467 1.00 98.44 89 TYR A CA 1
ATOM 719 C C . TYR A 1 89 ? -3.377 -2.265 -8.852 1.00 98.44 89 TYR A C 1
ATOM 721 O O . TYR A 1 89 ? -3.308 -3.468 -8.618 1.00 98.44 89 TYR A O 1
ATOM 729 N N . LYS A 1 90 ? -4.417 -1.745 -9.518 1.00 98.56 90 LYS A N 1
ATOM 730 C CA . LYS A 1 90 ? -5.498 -2.591 -10.049 1.00 98.56 90 LYS A CA 1
ATOM 731 C C . LYS A 1 90 ? -4.992 -3.600 -11.072 1.00 98.56 90 LYS A C 1
ATOM 733 O O . LYS A 1 90 ? -5.410 -4.750 -11.033 1.00 98.56 90 LYS A O 1
ATOM 738 N N . LYS A 1 91 ? -4.068 -3.201 -11.949 1.00 97.88 91 LYS A N 1
ATOM 739 C CA . LYS A 1 91 ? -3.430 -4.125 -12.898 1.00 97.88 91 LYS A CA 1
ATOM 740 C C . LYS A 1 91 ? -2.610 -5.204 -12.195 1.00 97.88 91 LYS A C 1
ATOM 742 O O . LYS A 1 91 ? -2.699 -6.361 -12.588 1.00 97.88 91 LYS A O 1
ATOM 747 N N . SER A 1 92 ? -1.885 -4.851 -11.137 1.00 94.50 92 SER A N 1
ATOM 748 C CA . SER A 1 92 ? -1.194 -5.828 -10.294 1.00 94.50 92 SER A CA 1
ATOM 749 C C . SER A 1 92 ? -2.167 -6.849 -9.689 1.00 94.50 92 SER A C 1
ATOM 751 O O . SER A 1 92 ? -1.972 -8.053 -9.847 1.00 94.50 92 SER A O 1
ATOM 753 N N . ILE A 1 93 ? -3.284 -6.383 -9.115 1.00 97.06 93 ILE A N 1
ATOM 754 C CA . ILE A 1 93 ? -4.338 -7.230 -8.525 1.00 97.06 93 ILE A CA 1
ATOM 755 C C . ILE A 1 93 ? -5.025 -8.114 -9.578 1.00 97.06 93 ILE A C 1
ATOM 757 O O . ILE A 1 93 ? -5.330 -9.270 -9.302 1.00 97.06 93 ILE A O 1
ATOM 761 N N . GLU A 1 94 ? -5.256 -7.614 -10.796 1.00 96.62 94 GLU A N 1
ATOM 762 C CA . GLU A 1 94 ? -5.798 -8.422 -11.901 1.00 96.62 94 GLU A CA 1
ATOM 763 C C . GLU A 1 94 ? -4.894 -9.626 -12.231 1.00 96.62 94 GLU A C 1
ATOM 765 O O . GLU A 1 94 ? -5.399 -10.697 -12.571 1.00 96.62 94 GLU A O 1
ATOM 770 N N . ILE A 1 95 ? -3.569 -9.464 -12.124 1.00 90.38 95 ILE A N 1
ATOM 771 C CA . ILE A 1 95 ? -2.584 -10.522 -12.398 1.00 90.38 95 ILE A CA 1
ATOM 772 C C . ILE A 1 95 ? -2.402 -11.431 -11.173 1.00 90.38 95 ILE A C 1
ATOM 774 O O . ILE A 1 95 ? -2.335 -12.655 -11.314 1.00 90.38 95 ILE A O 1
ATOM 778 N N . TYR A 1 96 ? -2.331 -10.847 -9.975 1.00 91.12 96 TYR A N 1
ATOM 779 C CA . TYR A 1 96 ? -2.153 -11.553 -8.709 1.00 91.12 96 TYR A CA 1
ATOM 780 C C . TYR A 1 96 ? -3.166 -11.080 -7.647 1.00 91.12 96 TYR A C 1
ATOM 782 O O . TYR A 1 96 ? -2.855 -10.221 -6.820 1.00 91.12 96 TYR A O 1
ATOM 790 N N . PRO A 1 97 ? -4.372 -11.685 -7.609 1.00 92.75 97 PRO A N 1
ATOM 791 C CA . PRO A 1 97 ? -5.474 -11.226 -6.753 1.00 92.75 97 PRO A CA 1
ATOM 792 C C . PRO A 1 97 ? -5.256 -11.343 -5.242 1.00 92.75 97 PRO A C 1
ATOM 794 O O . PRO A 1 97 ? -6.041 -10.799 -4.480 1.00 92.75 97 PRO A O 1
ATOM 797 N N . ASN A 1 98 ? -4.233 -12.078 -4.801 1.00 91.12 98 ASN A N 1
ATOM 798 C CA . ASN A 1 98 ? -3.875 -12.206 -3.384 1.00 91.12 98 ASN A CA 1
ATOM 799 C C . ASN A 1 98 ? -2.607 -11.391 -3.051 1.00 91.12 98 ASN A C 1
ATOM 801 O O . ASN A 1 98 ? -1.913 -11.677 -2.074 1.00 91.12 98 ASN A O 1
ATOM 805 N N . GLY A 1 99 ? -2.262 -10.407 -3.888 1.00 87.12 99 GLY A N 1
ATOM 806 C CA . GLY A 1 99 ? -1.118 -9.519 -3.705 1.00 87.12 99 GLY A CA 1
ATOM 807 C C . GLY A 1 99 ? -1.328 -8.538 -2.561 1.00 87.12 99 GLY A C 1
ATOM 808 O O . GLY A 1 99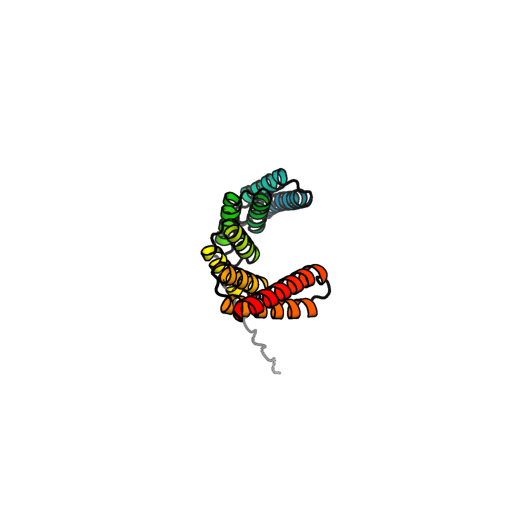 ? -1.869 -7.455 -2.767 1.00 87.12 99 GLY A O 1
ATOM 809 N N . TYR A 1 100 ? -0.863 -8.902 -1.364 1.00 91.19 100 TYR A N 1
ATOM 810 C CA . TYR A 1 100 ? -0.998 -8.087 -0.151 1.00 91.19 100 TYR A CA 1
ATOM 811 C C . TYR A 1 100 ? -0.565 -6.623 -0.355 1.00 91.19 100 TYR A C 1
ATOM 813 O O . TYR A 1 100 ? -1.331 -5.704 -0.067 1.00 91.19 100 TYR A O 1
ATOM 821 N N . LEU A 1 101 ? 0.634 -6.395 -0.912 1.00 89.44 101 LEU A N 1
ATOM 822 C CA . LEU A 1 101 ? 1.186 -5.047 -1.104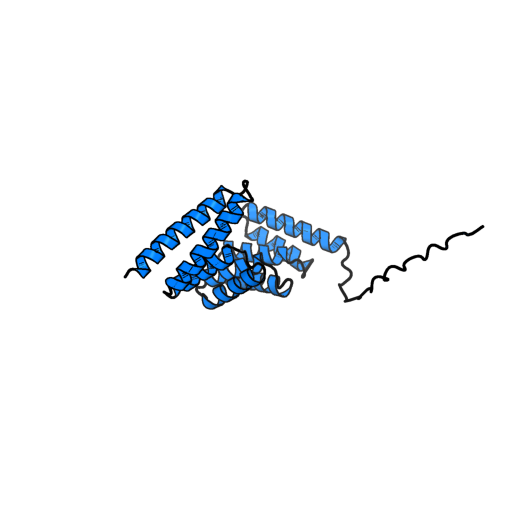 1.00 89.44 101 LEU A CA 1
ATOM 823 C C . LEU A 1 101 ? 0.351 -4.195 -2.070 1.00 89.44 101 LEU A C 1
ATOM 825 O O . LEU A 1 101 ? 0.226 -2.985 -1.871 1.00 89.44 101 LEU A O 1
ATOM 829 N N . ALA A 1 102 ? -0.237 -4.807 -3.099 1.00 91.94 102 ALA A N 1
ATOM 830 C CA . ALA A 1 102 ? -1.089 -4.110 -4.053 1.00 91.94 102 ALA A CA 1
ATOM 831 C C . ALA A 1 102 ? -2.391 -3.637 -3.385 1.00 91.94 102 ALA A C 1
ATOM 833 O O . ALA A 1 102 ? -2.756 -2.467 -3.516 1.00 91.94 102 ALA A O 1
ATOM 834 N N . HIS A 1 103 ? -3.040 -4.507 -2.599 1.00 97.62 103 HIS A N 1
ATOM 835 C CA . HIS A 1 103 ? -4.232 -4.156 -1.816 1.00 97.62 103 HIS A CA 1
ATOM 836 C C . HIS A 1 103 ? -3.937 -3.071 -0.778 1.00 97.62 103 HIS A C 1
ATOM 838 O O . HIS A 1 103 ? -4.659 -2.076 -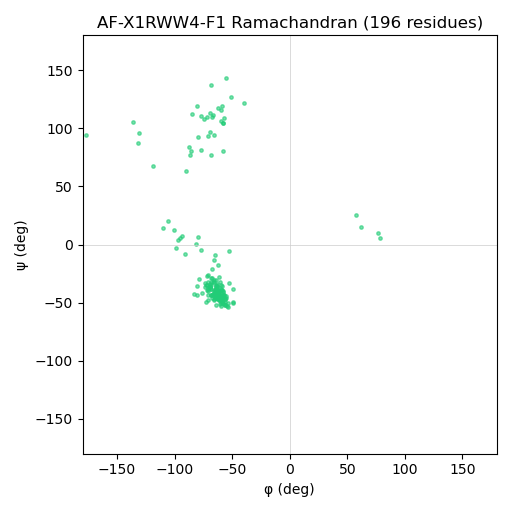0.705 1.00 97.62 103 HIS A O 1
ATOM 844 N N . GLN A 1 104 ? -2.832 -3.199 -0.039 1.00 94.88 104 GLN A N 1
ATOM 845 C CA . GLN A 1 104 ? -2.408 -2.202 0.943 1.00 94.88 104 GLN A CA 1
ATOM 846 C C . GLN A 1 104 ? -2.206 -0.826 0.303 1.00 94.88 104 GLN A C 1
ATOM 848 O O . GLN A 1 104 ? -2.742 0.182 0.772 1.00 94.88 104 GLN A O 1
ATOM 853 N N . ASN A 1 105 ? -1.449 -0.759 -0.792 1.00 96.00 105 ASN A N 1
ATOM 854 C CA . ASN A 1 105 ? -1.188 0.514 -1.450 1.00 96.00 105 ASN A CA 1
ATOM 855 C C . ASN A 1 105 ? -2.439 1.095 -2.123 1.00 96.00 105 ASN A C 1
ATOM 857 O O . ASN A 1 105 ? -2.616 2.316 -2.116 1.00 96.00 105 ASN A O 1
ATOM 861 N N . LEU A 1 106 ? -3.328 0.255 -2.658 1.00 98.12 106 LEU A N 1
ATOM 862 C CA . LEU A 1 106 ? -4.606 0.697 -3.209 1.00 98.12 106 LEU A CA 1
ATOM 863 C C . LEU A 1 106 ? -5.520 1.274 -2.115 1.00 98.12 106 LEU A C 1
ATOM 865 O O . LEU A 1 106 ? -6.117 2.333 -2.322 1.00 98.12 106 LEU A O 1
ATOM 869 N N . ALA A 1 107 ? -5.555 0.660 -0.926 1.00 96.94 107 ALA A N 1
ATOM 870 C CA . ALA A 1 107 ? -6.265 1.186 0.239 1.00 96.94 107 ALA A CA 1
ATOM 871 C C . ALA A 1 107 ? -5.755 2.583 0.631 1.00 96.94 107 ALA A C 1
ATOM 873 O O . ALA A 1 107 ? -6.546 3.504 0.858 1.00 96.94 107 ALA A O 1
ATOM 874 N N . ILE A 1 108 ? -4.430 2.772 0.640 1.00 94.56 108 ILE A N 1
ATOM 875 C CA . ILE A 1 108 ? -3.793 4.068 0.918 1.00 94.56 108 ILE A CA 1
ATOM 876 C C . ILE A 1 108 ? -4.176 5.102 -0.145 1.00 94.56 108 ILE A C 1
ATOM 878 O O . ILE A 1 108 ? -4.553 6.222 0.203 1.00 94.56 108 ILE A O 1
ATOM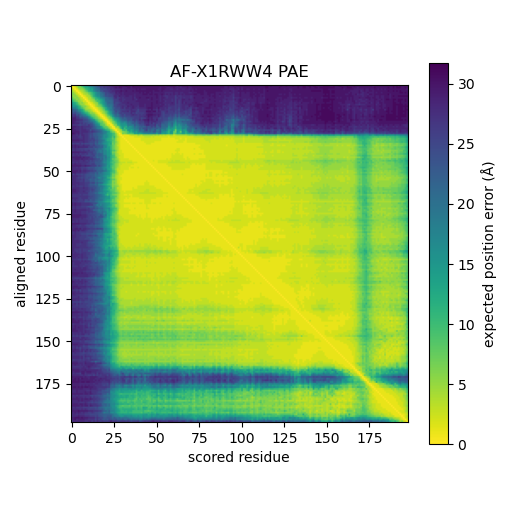 882 N N . VAL A 1 109 ? -4.116 4.747 -1.433 1.00 97.69 109 VAL A N 1
ATOM 883 C CA . VAL A 1 109 ? -4.536 5.640 -2.527 1.00 97.69 109 VAL A CA 1
ATOM 884 C C . VAL A 1 109 ? -6.001 6.041 -2.363 1.00 97.69 109 VAL A C 1
ATOM 886 O O . VAL A 1 109 ? -6.327 7.221 -2.487 1.00 97.69 109 VAL A O 1
ATOM 889 N N . TYR A 1 110 ? -6.884 5.105 -2.012 1.00 97.81 110 TYR A N 1
ATOM 890 C CA . TYR A 1 110 ? -8.282 5.420 -1.730 1.00 97.81 110 TYR A CA 1
ATOM 891 C C . TYR A 1 110 ? -8.461 6.338 -0.524 1.00 97.81 110 TYR A C 1
ATOM 893 O O . TYR A 1 110 ? -9.252 7.278 -0.610 1.00 97.81 110 TYR A O 1
ATOM 901 N N . GLY A 1 111 ? -7.686 6.155 0.545 1.00 93.00 111 GLY A N 1
ATOM 902 C CA . GLY A 1 111 ? -7.661 7.074 1.684 1.00 93.00 111 GLY A CA 1
ATOM 903 C C . GLY A 1 111 ? -7.239 8.494 1.292 1.00 93.00 111 GLY A C 1
ATOM 904 O O . GLY A 1 111 ? -7.918 9.455 1.649 1.00 93.00 111 GLY A O 1
ATOM 905 N N . LEU A 1 112 ? -6.177 8.636 0.489 1.00 93.38 112 LEU A N 1
ATOM 906 C CA . LEU A 1 112 ? -5.709 9.936 -0.019 1.00 93.38 112 LEU A CA 1
ATOM 907 C C . LEU A 1 112 ? -6.754 10.621 -0.913 1.00 93.38 112 LEU A C 1
ATOM 909 O O . LEU A 1 112 ? -6.904 11.841 -0.870 1.00 93.38 112 LEU A O 1
ATOM 913 N N . LYS A 1 113 ? -7.525 9.836 -1.672 1.00 95.44 113 LYS A N 1
ATOM 914 C CA . LYS A 1 113 ? -8.649 10.308 -2.497 1.00 95.44 113 LYS A CA 1
ATOM 915 C C . LYS A 1 113 ? -9.947 10.518 -1.705 1.00 95.44 113 LYS A C 1
ATOM 917 O O . LYS A 1 113 ? -10.955 10.881 -2.304 1.00 95.44 113 LYS A O 1
ATOM 922 N N . LYS A 1 114 ? -9.945 10.278 -0.386 1.00 93.81 114 LYS A N 1
ATOM 923 C CA . LYS A 1 114 ? -11.128 10.305 0.499 1.00 93.81 114 LYS A CA 1
ATOM 924 C C . LYS A 1 114 ? -12.249 9.342 0.077 1.00 93.81 114 LYS A C 1
ATOM 926 O O . LYS A 1 114 ? -13.415 9.544 0.399 1.00 93.81 114 LYS A O 1
ATOM 931 N N . LEU A 1 115 ? -11.903 8.273 -0.639 1.00 95.50 115 LEU A N 1
ATOM 932 C CA . LEU A 1 115 ? -12.811 7.199 -1.046 1.00 95.50 115 LEU A CA 1
ATOM 933 C C . LEU A 1 115 ? -12.827 6.106 0.030 1.00 95.50 115 LEU A C 1
ATOM 935 O O . LEU A 1 115 ? -12.397 4.975 -0.202 1.00 95.50 115 LEU A O 1
ATOM 939 N N . TYR A 1 116 ? -13.286 6.469 1.227 1.00 91.88 116 TYR A N 1
ATOM 940 C CA . TYR A 1 116 ? -13.137 5.660 2.439 1.00 91.88 116 TYR A CA 1
ATOM 941 C C . TYR A 1 116 ? -13.792 4.275 2.341 1.00 91.88 116 TYR A C 1
ATOM 943 O O . TYR A 1 116 ? -13.180 3.295 2.759 1.00 91.88 116 TYR A O 1
ATOM 951 N N . ASP A 1 117 ? -14.958 4.158 1.698 1.00 94.56 117 ASP A N 1
ATOM 952 C CA . ASP A 1 117 ? -15.628 2.862 1.491 1.00 94.56 117 ASP A CA 1
ATOM 953 C C . ASP A 1 117 ? -14.793 1.897 0.642 1.00 94.56 117 ASP A C 1
ATOM 955 O O . ASP A 1 117 ? -14.754 0.692 0.894 1.00 94.56 117 ASP A O 1
ATOM 959 N N . LYS A 1 118 ? -14.084 2.424 -0.364 1.00 97.12 118 LYS A N 1
ATOM 960 C CA . LYS A 1 118 ? -13.191 1.606 -1.189 1.00 97.12 118 LYS A CA 1
ATOM 961 C C . LYS A 1 118 ? -11.966 1.176 -0.391 1.00 97.12 118 LYS A C 1
ATOM 963 O O . LYS A 1 118 ? -11.613 0.006 -0.439 1.00 97.12 118 LYS A O 1
ATOM 968 N N . ALA A 1 119 ? -11.374 2.084 0.388 1.00 96.38 119 ALA A N 1
ATOM 969 C CA . ALA A 1 119 ? -10.258 1.748 1.270 1.00 96.38 119 ALA A CA 1
ATOM 970 C C . ALA A 1 119 ? -10.636 0.643 2.275 1.00 96.38 119 ALA A C 1
ATOM 972 O O . ALA A 1 119 ? -9.878 -0.306 2.451 1.00 96.38 119 ALA A O 1
ATOM 973 N N . LEU A 1 120 ? -11.831 0.720 2.875 1.00 96.56 120 LEU A N 1
ATOM 974 C CA . LEU A 1 120 ? -12.350 -0.308 3.780 1.00 96.56 120 LEU A CA 1
ATOM 975 C C . LEU A 1 120 ? -12.409 -1.690 3.119 1.00 96.56 120 LEU A C 1
ATOM 977 O O . LEU A 1 120 ? -12.053 -2.685 3.748 1.00 96.56 120 LEU A O 1
ATOM 981 N N . ASN A 1 121 ? -12.869 -1.764 1.869 1.00 97.81 121 ASN A N 1
ATOM 982 C CA . ASN A 1 121 ? -12.947 -3.035 1.152 1.00 97.81 121 ASN A CA 1
ATOM 983 C C . ASN A 1 121 ? -11.561 -3.647 0.929 1.00 97.81 121 ASN A C 1
ATOM 985 O O . ASN A 1 121 ? -11.400 -4.846 1.144 1.00 97.81 121 ASN A O 1
ATOM 989 N N . GLU A 1 122 ? -10.562 -2.836 0.583 1.00 98.00 122 GLU A N 1
ATOM 990 C CA . GLU A 1 122 ? -9.184 -3.314 0.440 1.00 98.00 122 GLU A CA 1
ATOM 991 C C . GLU A 1 122 ? -8.616 -3.825 1.776 1.00 98.00 122 GLU A C 1
ATOM 993 O O . GLU A 1 122 ? -8.061 -4.921 1.823 1.00 98.00 122 GLU A O 1
ATOM 998 N N . TYR A 1 123 ? -8.844 -3.120 2.893 1.00 96.81 123 TYR A N 1
ATOM 999 C CA . TYR A 1 123 ? -8.413 -3.598 4.217 1.00 96.81 123 TYR A CA 1
ATOM 1000 C C . TYR A 1 123 ? -9.100 -4.907 4.637 1.00 96.81 123 TYR A C 1
ATOM 1002 O O . TYR A 1 123 ? -8.471 -5.784 5.226 1.00 96.81 123 TYR A O 1
ATOM 1010 N N . LYS A 1 124 ? -10.382 -5.091 4.296 1.00 97.19 124 LYS A N 1
ATOM 1011 C CA . LYS A 1 124 ? -11.084 -6.368 4.517 1.00 97.19 124 LYS A CA 1
ATOM 1012 C C . LYS A 1 124 ? -10.483 -7.505 3.693 1.00 97.19 124 LYS A C 1
ATOM 1014 O O . LYS A 1 124 ? -10.452 -8.639 4.166 1.00 97.19 124 LYS A O 1
ATOM 1019 N N . ILE A 1 125 ? -10.024 -7.222 2.473 1.00 97.06 125 ILE A N 1
ATOM 1020 C CA . ILE A 1 125 ? -9.321 -8.208 1.648 1.00 97.06 125 ILE A CA 1
ATOM 1021 C C . ILE A 1 125 ? -7.976 -8.563 2.286 1.00 97.06 125 ILE A C 1
ATOM 1023 O O . ILE A 1 125 ? -7.676 -9.749 2.382 1.00 97.06 125 ILE A O 1
ATOM 1027 N N . MET A 1 126 ? -7.216 -7.587 2.792 1.00 95.69 126 MET A N 1
ATOM 1028 C CA . MET A 1 126 ? -5.954 -7.844 3.501 1.00 95.69 126 MET A CA 1
ATOM 1029 C C . MET A 1 126 ? -6.152 -8.797 4.688 1.00 95.69 126 MET A C 1
ATOM 1031 O O . MET A 1 126 ? -5.479 -9.819 4.749 1.00 95.69 126 MET A O 1
ATOM 1035 N N . ILE A 1 127 ? -7.166 -8.564 5.529 1.00 95.44 127 ILE A N 1
ATOM 1036 C CA . ILE A 1 127 ? -7.512 -9.461 6.653 1.00 95.44 127 ILE A CA 1
ATOM 1037 C C . ILE A 1 127 ? -7.966 -10.850 6.173 1.00 95.44 127 ILE A C 1
ATOM 1039 O O . ILE A 1 127 ? -7.786 -11.853 6.860 1.00 95.44 127 ILE A O 1
ATOM 1043 N N . LYS A 1 128 ? -8.589 -10.943 4.994 1.00 95.94 128 LYS A N 1
ATOM 1044 C CA . LYS A 1 128 ? -8.959 -12.237 4.404 1.00 95.94 128 LYS A CA 1
ATOM 1045 C C . LYS A 1 128 ? -7.733 -13.005 3.898 1.00 95.94 128 LYS A C 1
ATOM 1047 O O . LYS A 1 128 ? -7.749 -14.233 3.938 1.00 95.94 128 LYS A O 1
ATOM 1052 N N . ILE A 1 129 ? -6.724 -12.298 3.388 1.00 91.19 129 ILE A N 1
ATOM 1053 C CA . ILE A 1 129 ? -5.445 -12.874 2.954 1.00 91.19 129 ILE A CA 1
ATOM 1054 C C . ILE A 1 129 ? -4.646 -13.330 4.180 1.00 91.19 129 ILE A C 1
ATOM 1056 O O . ILE A 1 129 ? -4.178 -14.466 4.201 1.00 91.19 129 ILE A O 1
ATOM 1060 N N . ASP A 1 130 ? -4.544 -12.474 5.197 1.00 90.69 130 ASP A N 1
ATOM 1061 C CA . ASP A 1 130 ? -3.886 -12.759 6.468 1.00 90.69 130 ASP A CA 1
ATOM 1062 C C . ASP A 1 130 ? -4.738 -12.254 7.653 1.00 90.69 130 ASP A C 1
ATOM 1064 O O . ASP A 1 130 ? -4.791 -11.053 7.928 1.00 90.69 130 ASP A O 1
ATOM 1068 N N . PRO A 1 131 ? -5.406 -13.161 8.392 1.00 91.94 131 PRO A N 1
ATOM 1069 C CA . PRO A 1 131 ? -6.220 -12.798 9.551 1.00 91.94 131 PRO A CA 1
ATOM 1070 C C . PRO A 1 131 ? -5.461 -12.138 10.707 1.00 91.94 131 PRO A C 1
ATOM 1072 O O . PRO A 1 131 ? -6.116 -11.531 11.565 1.00 91.94 131 PRO A O 1
ATOM 1075 N N . ASN A 1 132 ? -4.130 -12.263 10.736 1.00 90.06 132 ASN A N 1
ATOM 1076 C CA . ASN A 1 132 ? -3.238 -11.699 11.748 1.00 90.06 132 ASN A CA 1
ATOM 1077 C C . ASN A 1 132 ? -2.545 -10.412 11.271 1.00 90.06 132 ASN A C 1
ATOM 1079 O O . ASN A 1 132 ? -1.634 -9.938 11.938 1.00 90.06 132 ASN A O 1
ATOM 1083 N N . ASP A 1 133 ? -2.988 -9.823 10.157 1.00 86.69 133 ASP A N 1
ATOM 1084 C CA . ASP A 1 133 ? -2.420 -8.598 9.598 1.00 86.69 133 ASP A CA 1
ATOM 1085 C C . ASP A 1 133 ? -2.759 -7.350 10.440 1.00 86.69 133 ASP A C 1
ATOM 1087 O O . ASP A 1 133 ? -3.917 -6.903 10.446 1.00 86.69 133 ASP A O 1
ATOM 1091 N N . PRO A 1 134 ? -1.784 -6.737 11.136 1.00 89.56 134 PRO A N 1
ATOM 1092 C CA . PRO A 1 134 ? -2.061 -5.590 11.987 1.00 89.56 134 PRO A CA 1
ATOM 1093 C C . PRO A 1 134 ? -2.391 -4.323 11.177 1.00 89.56 134 PRO A C 1
ATOM 1095 O O . PRO A 1 134 ? -3.217 -3.508 11.610 1.00 89.56 134 PRO A O 1
ATOM 1098 N N . GLU A 1 135 ? -1.814 -4.146 9.984 1.00 90.12 135 GLU A N 1
ATOM 1099 C CA . GLU A 1 135 ? -2.101 -3.023 9.088 1.00 90.12 135 GLU A CA 1
ATOM 1100 C C . GLU A 1 135 ? -3.559 -2.996 8.613 1.00 90.12 135 GLU A C 1
ATOM 1102 O O . GLU A 1 135 ? -4.163 -1.919 8.581 1.00 90.12 135 GLU A O 1
ATOM 1107 N N . GLY A 1 136 ? -4.145 -4.146 8.283 1.00 92.94 136 GLY A N 1
ATOM 1108 C CA . GLY A 1 136 ? -5.544 -4.275 7.887 1.00 92.94 136 GLY A CA 1
ATOM 1109 C C . GLY A 1 136 ? -6.487 -3.787 8.983 1.00 92.94 136 GLY A C 1
ATOM 1110 O O . GLY A 1 136 ? -7.330 -2.921 8.733 1.00 92.94 136 GLY A O 1
ATOM 1111 N N . TYR A 1 137 ? -6.307 -4.254 10.224 1.00 94.94 137 TYR A N 1
ATOM 1112 C CA . TYR A 1 137 ? -7.113 -3.777 11.358 1.00 94.94 137 TYR A CA 1
ATOM 1113 C C . TYR A 1 137 ? -6.886 -2.290 11.644 1.00 94.94 137 TYR A C 1
ATOM 1115 O O . TYR A 1 137 ? -7.847 -1.562 11.903 1.00 94.94 137 TYR A O 1
ATOM 1123 N N . TYR A 1 138 ? -5.649 -1.798 11.537 1.00 92.44 138 TYR A N 1
ATOM 1124 C CA . TYR A 1 138 ? -5.366 -0.373 11.709 1.00 92.44 138 TYR A CA 1
ATOM 1125 C C . TYR A 1 138 ? -6.049 0.489 10.634 1.00 92.44 138 TYR A C 1
ATOM 1127 O O . TYR A 1 138 ? -6.598 1.555 10.926 1.00 92.44 138 TYR A O 1
ATOM 1135 N N . GLY A 1 139 ? -6.073 0.017 9.387 1.00 91.44 139 GLY A N 1
ATOM 1136 C CA . GLY A 1 139 ? -6.794 0.644 8.285 1.00 91.44 139 GLY A CA 1
ATOM 1137 C C . GLY A 1 139 ? -8.300 0.745 8.540 1.00 91.44 139 GLY A C 1
ATOM 1138 O O . GLY A 1 139 ? -8.888 1.817 8.368 1.00 91.44 139 GLY A O 1
ATOM 1139 N N . ILE A 1 140 ? -8.912 -0.338 9.030 1.00 94.75 140 ILE A N 1
ATOM 1140 C CA . ILE A 1 140 ? -10.326 -0.366 9.431 1.00 94.75 140 ILE A CA 1
ATOM 1141 C C . ILE A 1 140 ? -10.596 0.585 10.607 1.00 94.75 140 ILE A C 1
ATOM 1143 O O . ILE A 1 140 ? -11.595 1.307 10.589 1.00 94.75 140 ILE A O 1
ATOM 1147 N N . ALA A 1 141 ? -9.702 0.652 11.597 1.00 93.12 141 ALA A N 1
ATOM 1148 C CA . ALA A 1 141 ? -9.835 1.585 12.715 1.00 93.12 141 ALA A CA 1
ATOM 1149 C C . ALA A 1 141 ? -9.873 3.049 12.243 1.00 93.12 141 ALA A C 1
ATOM 1151 O O . ALA A 1 141 ? -10.735 3.825 12.661 1.00 93.12 141 ALA A O 1
ATOM 1152 N N . ASN A 1 142 ? -8.985 3.419 11.313 1.00 89.81 142 ASN A N 1
ATOM 1153 C CA . ASN A 1 142 ? -8.961 4.761 10.725 1.00 89.81 142 ASN A CA 1
ATOM 1154 C C . ASN A 1 142 ? -10.239 5.075 9.929 1.00 89.81 142 ASN A C 1
ATOM 1156 O O . ASN A 1 142 ? -10.739 6.203 9.990 1.00 89.81 142 ASN A O 1
ATOM 1160 N N . TYR A 1 143 ? -10.787 4.090 9.209 1.00 91.31 143 TYR A N 1
ATOM 1161 C CA . TYR A 1 143 ? -12.076 4.225 8.529 1.00 91.31 143 TYR A CA 1
ATOM 1162 C C . TYR A 1 143 ? -13.203 4.534 9.523 1.00 91.31 143 TYR A C 1
ATOM 1164 O O . TYR A 1 143 ? -13.908 5.528 9.353 1.00 91.31 143 TYR A O 1
ATOM 1172 N N . TYR A 1 144 ? -13.351 3.726 10.579 1.00 90.81 144 TYR A N 1
ATOM 1173 C CA . TYR A 1 144 ? -14.448 3.895 11.536 1.00 90.81 144 TYR A CA 1
ATOM 1174 C C . TYR A 1 144 ? -14.371 5.219 12.285 1.00 90.81 144 TYR A C 1
ATOM 1176 O O . TYR A 1 144 ? -15.395 5.871 12.475 1.00 90.81 144 TYR A O 1
ATOM 1184 N N . MET A 1 145 ? -13.161 5.676 12.600 1.00 86.94 145 MET A N 1
ATOM 1185 C CA . MET A 1 145 ? -12.972 7.015 13.138 1.00 86.94 145 MET A CA 1
ATOM 1186 C C . MET A 1 145 ? -13.434 8.098 12.153 1.00 86.94 145 MET A C 1
ATOM 1188 O O . MET A 1 145 ? -14.085 9.055 12.558 1.00 86.94 145 MET A O 1
ATOM 1192 N N . THR A 1 146 ? -13.114 7.964 10.862 1.00 87.06 146 THR A N 1
ATOM 1193 C CA . THR A 1 146 ? -13.487 8.966 9.848 1.00 87.06 146 THR A CA 1
ATOM 1194 C C . THR A 1 146 ? -15.004 9.139 9.747 1.00 87.06 146 THR A C 1
ATOM 1196 O O . THR A 1 146 ? -15.476 10.245 9.498 1.00 87.06 146 THR A O 1
ATOM 1199 N N . ILE A 1 147 ? -15.769 8.070 9.980 1.00 87.69 147 ILE A N 1
ATOM 1200 C CA . ILE A 1 147 ? -17.238 8.108 9.995 1.00 87.69 147 ILE A CA 1
ATOM 1201 C C . ILE A 1 147 ? -17.835 8.325 11.398 1.00 87.69 147 ILE A C 1
ATOM 1203 O O . ILE A 1 147 ? -19.048 8.226 11.563 1.00 87.69 147 ILE A O 1
ATOM 1207 N N . GLY A 1 148 ? -17.005 8.609 12.408 1.00 86.75 148 GLY A N 1
ATOM 1208 C CA . GLY A 1 148 ? -17.435 8.916 13.777 1.00 86.75 148 GLY A CA 1
ATOM 1209 C C . GLY A 1 148 ? -17.863 7.712 14.621 1.00 86.75 148 GLY A C 1
ATOM 1210 O O . GLY A 1 148 ? -18.408 7.894 15.706 1.00 86.75 148 GLY A O 1
ATOM 1211 N N . ASN A 1 149 ? -17.633 6.480 14.159 1.00 90.12 149 ASN A N 1
ATOM 1212 C CA . ASN A 1 149 ? -17.932 5.280 14.936 1.00 90.12 149 ASN A CA 1
ATOM 1213 C C . ASN A 1 149 ? -16.737 4.917 15.833 1.00 90.12 149 ASN A C 1
ATOM 1215 O O . ASN A 1 149 ? -15.884 4.103 15.472 1.00 90.12 149 ASN A O 1
ATOM 1219 N N . ASN A 1 150 ? -16.669 5.558 17.000 1.00 89.19 150 ASN A N 1
ATOM 1220 C CA . ASN A 1 150 ? -15.534 5.433 17.917 1.00 89.19 150 ASN A CA 1
ATOM 1221 C C . ASN A 1 150 ? -15.401 4.031 18.528 1.00 89.19 150 ASN A C 1
ATOM 1223 O O . ASN A 1 150 ? -14.277 3.573 18.729 1.00 89.19 150 ASN A O 1
ATOM 1227 N N . ASP A 1 151 ? -16.514 3.328 18.751 1.00 89.06 151 ASP A N 1
ATOM 1228 C CA . ASP A 1 151 ? -16.516 1.976 19.321 1.00 89.06 151 ASP A CA 1
ATOM 1229 C C . ASP A 1 151 ? -15.818 0.978 18.393 1.00 89.06 151 ASP A C 1
ATOM 1231 O O . ASP A 1 151 ? -14.860 0.307 18.790 1.00 89.06 151 ASP A O 1
ATOM 1235 N N . LEU A 1 152 ? -16.233 0.935 17.120 1.00 91.75 152 LEU A N 1
ATOM 1236 C CA . LEU A 1 152 ? -15.614 0.056 16.127 1.00 91.75 152 LEU A CA 1
ATOM 1237 C C . LEU A 1 152 ? -14.184 0.493 15.798 1.00 91.75 152 LEU A C 1
ATOM 1239 O O . LEU A 1 152 ? -13.325 -0.355 15.538 1.00 91.75 152 LEU A O 1
ATOM 1243 N N . ALA A 1 153 ? -13.894 1.796 15.837 1.00 90.25 153 ALA A N 1
ATOM 1244 C CA . ALA A 1 153 ? -12.529 2.288 15.690 1.00 90.25 153 ALA A CA 1
ATOM 1245 C C . ALA A 1 153 ? -11.627 1.776 16.823 1.00 90.25 153 ALA A C 1
ATOM 1247 O O . ALA A 1 153 ? -10.529 1.283 16.563 1.00 90.25 153 ALA A O 1
ATOM 1248 N N . LEU A 1 154 ? -12.100 1.842 18.070 1.00 90.12 154 LEU A N 1
ATOM 1249 C CA . LEU A 1 154 ? -11.365 1.412 19.257 1.00 90.12 154 LEU A CA 1
ATOM 1250 C C . LEU A 1 154 ? -11.142 -0.102 19.273 1.00 90.12 154 LEU A C 1
ATOM 1252 O O . LEU A 1 154 ? -10.042 -0.550 19.598 1.00 90.12 154 LEU A O 1
ATOM 1256 N N . GLU A 1 155 ? -12.161 -0.885 18.922 1.00 93.50 155 GLU A N 1
ATOM 1257 C CA . GLU A 1 155 ? -12.062 -2.343 18.810 1.00 93.50 155 GLU A CA 1
ATOM 1258 C C . GLU A 1 155 ? -10.955 -2.748 17.827 1.00 93.50 155 GLU A C 1
ATOM 1260 O O . GLU A 1 155 ? -10.044 -3.503 18.178 1.00 93.50 155 GLU A O 1
ATOM 1265 N N . ASN A 1 156 ? -10.984 -2.187 16.615 1.00 93.75 156 ASN A N 1
ATOM 1266 C CA . ASN A 1 156 ? -10.012 -2.510 15.574 1.00 93.75 156 ASN A CA 1
ATOM 1267 C C . ASN A 1 156 ? -8.610 -1.977 15.904 1.00 93.75 156 ASN A C 1
ATOM 1269 O O . ASN A 1 156 ? -7.624 -2.671 15.661 1.00 93.75 156 ASN A O 1
ATOM 1273 N N . ALA A 1 157 ? -8.500 -0.795 16.520 1.00 90.25 157 ALA A N 1
ATOM 1274 C CA . ALA A 1 157 ? -7.216 -0.250 16.959 1.00 90.25 157 ALA A CA 1
ATOM 1275 C C . ALA A 1 157 ? -6.557 -1.131 18.031 1.00 90.25 157 ALA A C 1
ATOM 1277 O O . ALA A 1 157 ? -5.360 -1.392 17.953 1.00 90.25 157 ALA A O 1
ATOM 1278 N N . LYS A 1 158 ? -7.329 -1.643 19.000 1.00 92.12 158 LYS A N 1
ATOM 1279 C CA . LYS A 1 158 ? -6.823 -2.587 20.012 1.00 92.12 158 LYS A CA 1
ATOM 1280 C C . LYS A 1 158 ? -6.345 -3.893 19.390 1.00 92.12 158 LYS A C 1
ATOM 1282 O O . LYS A 1 158 ? -5.320 -4.423 19.805 1.00 92.12 158 LYS A O 1
ATOM 1287 N N . LYS A 1 159 ? -7.079 -4.413 18.403 1.00 94.06 159 LYS A N 1
ATOM 1288 C CA . LYS A 1 159 ? -6.682 -5.638 17.704 1.00 94.06 159 LYS A CA 1
ATOM 1289 C C . LYS A 1 159 ? -5.391 -5.441 16.908 1.00 94.06 159 LYS A C 1
ATOM 1291 O O . LYS A 1 159 ? -4.507 -6.283 17.001 1.00 94.06 159 LYS A O 1
ATOM 1296 N N . ALA A 1 160 ? -5.266 -4.316 16.202 1.00 91.12 160 ALA A N 1
ATOM 1297 C CA . ALA A 1 160 ? -4.032 -3.942 15.519 1.00 91.12 160 ALA A CA 1
ATOM 1298 C C . ALA A 1 160 ? -2.854 -3.824 16.497 1.00 91.12 160 ALA A C 1
ATOM 1300 O O . ALA A 1 160 ? -1.802 -4.390 16.232 1.00 91.12 160 ALA A O 1
ATOM 1301 N N . LEU A 1 161 ? -3.042 -3.137 17.634 1.00 89.75 161 LEU A N 1
ATOM 1302 C CA . LEU A 1 161 ? -2.009 -2.977 18.662 1.00 89.75 161 LEU A CA 1
ATOM 1303 C C . LEU A 1 161 ? -1.488 -4.330 19.148 1.00 89.75 161 LEU A C 1
ATOM 1305 O O . LEU A 1 161 ? -0.292 -4.575 19.075 1.00 89.75 161 LEU A O 1
ATOM 1309 N N . LYS A 1 162 ? -2.399 -5.219 19.555 1.00 89.88 162 LYS A N 1
ATOM 1310 C CA . LYS A 1 162 ? -2.044 -6.557 20.035 1.00 89.88 162 LYS A CA 1
ATOM 1311 C C . LYS A 1 162 ? -1.208 -7.330 19.007 1.00 89.88 162 LYS A C 1
ATOM 1313 O O . LYS A 1 162 ? -0.217 -7.951 19.360 1.00 89.88 162 LYS A O 1
ATOM 1318 N N . LEU A 1 163 ? -1.608 -7.285 17.737 1.00 88.19 163 LEU A N 1
ATOM 1319 C CA . LEU A 1 163 ? -0.896 -7.976 16.661 1.00 88.19 163 LEU A CA 1
ATOM 1320 C C . LEU A 1 163 ? 0.481 -7.349 16.385 1.00 88.19 163 LEU A C 1
ATOM 1322 O O . LEU A 1 163 ? 1.444 -8.077 16.169 1.00 88.19 163 LEU A O 1
ATOM 1326 N N . TYR A 1 164 ? 0.611 -6.018 16.438 1.00 84.12 164 TYR A N 1
ATOM 1327 C CA . TYR A 1 164 ? 1.923 -5.369 16.341 1.00 84.12 164 TYR A CA 1
ATOM 1328 C C . TYR A 1 164 ? 2.837 -5.737 17.513 1.00 84.12 164 TYR A C 1
ATOM 1330 O O . TYR A 1 164 ? 4.025 -5.953 17.290 1.00 84.12 164 TYR A O 1
ATOM 1338 N N . GLU A 1 165 ? 2.316 -5.823 18.738 1.00 82.62 165 GLU A N 1
ATOM 1339 C CA . GLU A 1 165 ? 3.082 -6.249 19.918 1.00 82.62 165 GLU A CA 1
ATOM 1340 C C . GLU A 1 165 ? 3.605 -7.683 19.746 1.00 82.62 165 GLU A C 1
ATOM 1342 O O . GLU A 1 165 ? 4.803 -7.911 19.896 1.00 82.62 165 GLU A O 1
ATOM 1347 N N . GLU A 1 166 ? 2.746 -8.616 19.318 1.00 82.00 166 GLU A N 1
ATOM 1348 C CA . GLU A 1 166 ? 3.127 -10.009 19.036 1.00 82.00 166 GLU A CA 1
ATOM 1349 C C . GLU A 1 166 ? 4.229 -10.097 17.958 1.00 82.00 166 GLU A C 1
ATOM 1351 O O . GLU A 1 166 ? 5.229 -10.792 18.144 1.00 82.00 166 GLU A O 1
ATOM 1356 N N . VAL A 1 167 ? 4.113 -9.330 16.866 1.00 72.31 167 VAL A N 1
ATOM 1357 C CA . VAL A 1 167 ? 5.143 -9.263 15.808 1.00 72.31 167 VAL A CA 1
ATOM 1358 C C . VAL A 1 167 ? 6.455 -8.654 16.321 1.00 72.31 167 VAL A C 1
ATOM 1360 O O . VAL A 1 167 ? 7.540 -9.112 15.954 1.00 72.31 167 VAL A O 1
ATOM 1363 N N . THR A 1 168 ? 6.375 -7.623 17.166 1.00 64.94 168 THR A N 1
ATOM 1364 C CA . THR A 1 168 ? 7.545 -6.904 17.700 1.00 64.94 168 THR A CA 1
ATOM 1365 C C . THR A 1 168 ? 8.348 -7.778 18.665 1.00 64.94 168 THR A C 1
ATOM 1367 O O . THR A 1 168 ? 9.580 -7.724 18.662 1.00 64.94 168 THR A O 1
ATOM 1370 N N . GLU A 1 169 ? 7.670 -8.613 19.458 1.00 65.62 169 GLU A N 1
ATOM 1371 C CA . GLU A 1 169 ? 8.306 -9.594 20.344 1.00 65.62 169 GLU A CA 1
ATOM 1372 C C . GLU A 1 169 ? 9.000 -10.723 19.561 1.00 65.62 169 GLU A C 1
ATOM 1374 O O . GLU A 1 169 ? 10.070 -11.186 19.965 1.00 65.62 169 GLU A O 1
ATOM 1379 N N . GLU A 1 170 ? 8.444 -11.136 18.418 1.00 63.06 170 GLU A N 1
ATOM 1380 C CA . GLU A 1 170 ? 8.975 -12.229 17.593 1.00 63.06 170 GLU A CA 1
ATOM 1381 C C . GLU A 1 170 ? 10.151 -11.799 16.685 1.00 63.06 170 GLU A C 1
ATOM 1383 O O . GLU A 1 170 ? 11.110 -12.554 16.499 1.00 63.06 170 GLU A O 1
ATOM 1388 N N . PHE A 1 171 ? 10.136 -10.571 16.148 1.00 58.22 171 PHE A N 1
ATOM 1389 C CA . PHE A 1 171 ? 11.095 -10.095 15.139 1.00 58.22 171 PHE A CA 1
ATOM 1390 C C . PHE A 1 171 ? 11.926 -8.892 15.613 1.00 58.22 171 PHE A C 1
ATOM 1392 O O . PHE A 1 171 ? 11.876 -7.802 15.036 1.00 58.22 171 PHE A O 1
ATOM 1399 N N . SER A 1 172 ? 12.794 -9.123 16.603 1.00 54.22 172 SER A N 1
ATOM 1400 C CA . SER A 1 172 ? 13.638 -8.122 17.293 1.00 54.22 172 SER A CA 1
ATOM 1401 C C . SER A 1 172 ? 14.518 -7.194 16.423 1.00 54.22 172 SER A C 1
ATOM 1403 O O . SER A 1 172 ? 15.110 -6.250 16.943 1.00 54.22 172 SER A O 1
ATOM 1405 N N . ASN A 1 173 ? 14.581 -7.385 15.099 1.00 48.75 173 ASN A N 1
ATOM 1406 C CA . ASN A 1 173 ? 15.377 -6.574 14.168 1.00 48.75 173 ASN A CA 1
ATOM 1407 C C . ASN A 1 173 ? 14.592 -5.470 13.416 1.00 48.75 173 ASN A C 1
ATOM 1409 O O . ASN A 1 173 ? 15.215 -4.705 12.678 1.00 48.75 173 ASN A O 1
ATOM 1413 N N . ARG A 1 174 ? 13.261 -5.348 13.582 1.00 53.44 174 ARG A N 1
ATOM 1414 C CA . ARG A 1 174 ? 12.424 -4.252 13.014 1.00 53.44 174 ARG A CA 1
ATOM 1415 C C . ARG A 1 174 ? 11.888 -3.263 14.060 1.00 53.44 174 ARG A C 1
ATOM 1417 O O . ARG A 1 174 ? 11.061 -2.408 13.762 1.00 53.44 174 ARG A O 1
ATOM 1424 N N . LEU A 1 175 ? 12.453 -3.328 15.265 1.00 57.66 175 LEU A N 1
ATOM 1425 C CA . LEU A 1 175 ? 11.945 -2.709 16.487 1.00 57.66 175 LEU A CA 1
ATOM 1426 C C . LEU A 1 175 ? 11.570 -1.220 16.354 1.00 57.66 175 LEU A C 1
ATOM 1428 O O . LEU A 1 175 ? 10.583 -0.795 16.931 1.00 57.66 175 LEU A O 1
ATOM 1432 N N . ARG A 1 176 ? 12.323 -0.400 15.609 1.00 57.44 176 ARG A N 1
ATOM 1433 C CA . ARG A 1 176 ? 12.096 1.058 15.600 1.00 57.44 176 ARG A CA 1
ATOM 1434 C C . ARG A 1 176 ? 10.829 1.486 14.850 1.00 57.44 176 ARG A C 1
ATOM 1436 O O . ARG A 1 176 ? 10.056 2.264 15.402 1.00 57.44 176 ARG A O 1
ATOM 1443 N N . ASP A 1 177 ? 10.624 0.996 13.629 1.00 61.94 177 ASP A N 1
ATOM 1444 C CA . ASP A 1 177 ? 9.460 1.378 12.812 1.00 61.94 177 ASP A CA 1
ATOM 1445 C C . ASP A 1 177 ? 8.167 0.799 13.409 1.00 61.94 177 ASP A C 1
ATOM 1447 O O . ASP A 1 177 ? 7.125 1.459 13.410 1.00 61.94 177 ASP A O 1
ATOM 1451 N N . ASP A 1 178 ? 8.249 -0.410 13.972 1.00 66.31 178 ASP A N 1
ATOM 1452 C CA . ASP A 1 178 ? 7.118 -1.065 14.627 1.00 66.31 178 ASP A CA 1
ATOM 1453 C C . ASP A 1 178 ? 6.767 -0.381 15.963 1.00 66.31 178 ASP A C 1
ATOM 1455 O O . ASP A 1 178 ? 5.590 -0.138 16.224 1.00 66.31 178 ASP A O 1
ATOM 1459 N N . LEU A 1 179 ? 7.754 0.078 16.748 1.00 70.44 179 LEU A N 1
ATOM 1460 C CA . LEU A 1 179 ? 7.511 0.877 17.961 1.00 70.44 179 LEU A CA 1
ATOM 1461 C C . LEU A 1 179 ? 6.852 2.233 17.666 1.00 70.44 179 LEU A C 1
ATOM 1463 O O . LEU A 1 179 ? 5.965 2.658 18.406 1.00 70.44 179 LEU A O 1
ATOM 1467 N N . GLU A 1 180 ? 7.240 2.924 16.588 1.00 77.75 180 GLU A N 1
ATOM 1468 C CA . GLU A 1 180 ? 6.580 4.178 16.192 1.00 77.75 180 GLU A CA 1
ATOM 1469 C C . GLU A 1 180 ? 5.106 3.944 15.818 1.00 77.75 180 GLU A C 1
ATOM 1471 O O . GLU A 1 180 ? 4.231 4.740 16.183 1.00 77.75 180 GLU A O 1
ATOM 1476 N N . LYS A 1 181 ? 4.803 2.832 15.133 1.00 77.19 181 LYS A N 1
ATOM 1477 C CA . LYS A 1 181 ? 3.422 2.427 14.830 1.00 77.19 181 LYS A CA 1
ATOM 1478 C C . LYS A 1 181 ? 2.644 2.077 16.097 1.00 77.19 181 LYS A C 1
ATOM 1480 O O . LYS A 1 181 ? 1.531 2.578 16.253 1.00 77.19 181 LYS A O 1
ATOM 1485 N N . VAL A 1 182 ? 3.224 1.286 17.000 1.00 79.56 182 VAL A N 1
ATOM 1486 C CA . VAL A 1 182 ? 2.642 0.941 18.309 1.00 79.56 182 VAL A CA 1
ATOM 1487 C C . VAL A 1 182 ? 2.278 2.213 19.069 1.00 79.56 182 VAL A C 1
ATOM 1489 O O . VAL A 1 182 ? 1.104 2.425 19.369 1.00 79.56 182 VAL A O 1
ATOM 1492 N N . GLN A 1 183 ? 3.229 3.135 19.245 1.00 83.12 183 GLN A N 1
ATOM 1493 C CA . GLN A 1 183 ? 2.994 4.390 19.960 1.00 83.12 183 GLN A CA 1
ATOM 1494 C C . GLN A 1 183 ? 1.879 5.225 19.318 1.00 83.12 183 GLN A C 1
ATOM 1496 O O . GLN A 1 183 ? 1.055 5.838 20.005 1.00 83.12 183 GLN A O 1
ATOM 1501 N N . LYS A 1 184 ? 1.827 5.255 17.981 1.00 84.31 184 LYS A N 1
ATOM 1502 C CA . LYS A 1 184 ? 0.769 5.947 17.242 1.00 84.31 184 LYS A CA 1
ATOM 1503 C C . LYS A 1 184 ? -0.602 5.321 17.499 1.00 84.31 184 LYS A C 1
ATOM 1505 O O . LYS A 1 184 ? -1.582 6.056 17.620 1.00 84.31 184 LYS A O 1
ATOM 1510 N N . ILE A 1 185 ? -0.687 3.995 17.576 1.00 81.88 185 ILE A N 1
ATOM 1511 C CA . ILE A 1 185 ? -1.933 3.274 17.857 1.00 81.88 185 ILE A CA 1
ATOM 1512 C C . ILE A 1 185 ? -2.357 3.468 19.312 1.00 81.88 185 ILE A C 1
ATOM 1514 O O . ILE A 1 185 ? -3.533 3.714 19.563 1.00 81.88 185 ILE A O 1
ATOM 1518 N N . GLU A 1 186 ? -1.428 3.451 20.264 1.00 85.12 186 GLU A N 1
ATOM 1519 C CA . GLU A 1 186 ? -1.714 3.755 21.670 1.00 85.12 186 GLU A CA 1
ATOM 1520 C C . GLU A 1 186 ? -2.301 5.159 21.838 1.00 85.12 186 GLU A C 1
ATOM 1522 O O . GLU A 1 186 ? -3.356 5.327 22.455 1.00 85.12 186 GLU A O 1
ATOM 1527 N 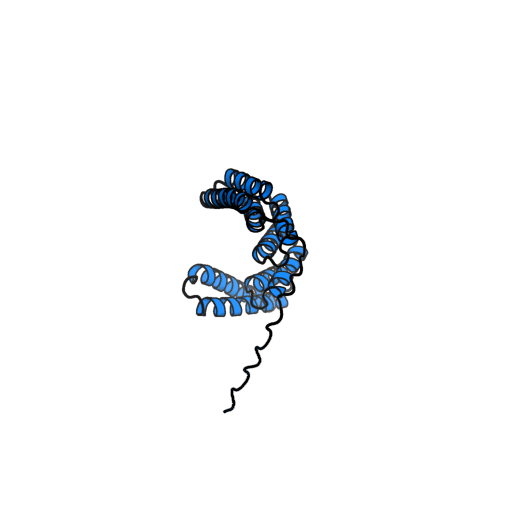N . ASN A 1 187 ? -1.673 6.162 21.216 1.00 86.62 187 ASN A N 1
ATOM 1528 C CA . ASN A 1 187 ? -2.179 7.535 21.203 1.00 86.62 187 ASN A CA 1
ATOM 1529 C C . ASN A 1 187 ? -3.587 7.598 20.606 1.00 86.62 187 ASN A C 1
ATOM 1531 O O . ASN A 1 187 ? -4.470 8.268 21.144 1.00 86.62 187 ASN A O 1
ATOM 1535 N N . LYS A 1 188 ? -3.823 6.831 19.537 1.00 85.25 188 LYS A N 1
ATOM 1536 C CA . LYS A 1 188 ? -5.137 6.709 18.906 1.00 85.25 188 LYS A CA 1
ATOM 1537 C C . LYS A 1 188 ? -6.183 6.113 19.841 1.00 85.25 188 LYS A C 1
ATOM 1539 O O . LYS A 1 188 ? -7.300 6.613 19.918 1.00 85.25 188 LYS A O 1
ATOM 1544 N N . ILE A 1 189 ? -5.825 5.057 20.562 1.00 86.19 189 ILE A N 1
ATOM 1545 C CA . ILE A 1 189 ? -6.692 4.400 21.540 1.00 86.19 189 ILE A CA 1
ATOM 1546 C C . ILE A 1 189 ? -7.033 5.358 22.685 1.00 86.19 189 ILE A C 1
ATOM 1548 O O . ILE A 1 189 ? -8.182 5.383 23.125 1.00 86.19 189 ILE A O 1
ATOM 1552 N N . MET A 1 190 ? -6.069 6.150 23.164 1.00 86.62 190 MET A N 1
ATOM 1553 C CA . MET A 1 190 ? -6.310 7.158 24.203 1.00 86.62 190 MET A CA 1
ATOM 1554 C C . MET A 1 190 ? -7.312 8.223 23.742 1.00 86.62 190 MET A C 1
ATOM 1556 O O . MET A 1 190 ? -8.263 8.513 24.465 1.00 86.62 190 MET A O 1
ATOM 1560 N N . GLU A 1 191 ? -7.149 8.745 22.526 1.00 85.81 191 GLU A N 1
ATOM 1561 C CA . GLU A 1 191 ? -8.073 9.713 21.922 1.00 85.81 191 GLU A CA 1
ATOM 1562 C C . GLU A 1 191 ? -9.492 9.140 21.788 1.00 85.81 191 GLU A C 1
ATOM 1564 O O . GLU A 1 191 ? -10.462 9.761 22.217 1.00 85.81 191 GLU A O 1
ATOM 1569 N N . LEU A 1 192 ? -9.625 7.918 21.264 1.00 83.00 192 LEU A N 1
ATOM 1570 C CA . LEU A 1 192 ? -10.924 7.262 21.086 1.00 83.00 192 LEU A CA 1
ATOM 1571 C C . LEU A 1 192 ? -11.630 6.989 22.420 1.00 83.00 192 LEU A C 1
ATOM 1573 O O . LEU A 1 192 ? -12.842 7.174 22.522 1.00 83.00 192 LEU A O 1
ATOM 1577 N N . LYS A 1 193 ? -10.886 6.596 23.462 1.00 84.50 193 LYS A N 1
ATOM 1578 C CA . LYS A 1 193 ? -11.437 6.435 24.818 1.00 84.50 193 LYS A CA 1
ATOM 1579 C C . LYS A 1 193 ? -11.953 7.757 25.377 1.00 84.50 193 LYS A C 1
ATOM 1581 O O . LYS A 1 193 ? -13.003 7.764 26.008 1.00 84.50 193 LYS A O 1
ATOM 1586 N N . TYR A 1 194 ? -11.235 8.857 25.152 1.00 83.50 194 TYR A N 1
ATOM 1587 C CA . TYR A 1 194 ? -11.695 10.180 25.567 1.00 83.50 194 TYR A CA 1
ATOM 1588 C C . TYR A 1 194 ? -13.009 10.545 24.868 1.00 83.50 194 TYR A C 1
ATOM 1590 O O . TYR A 1 194 ? -13.970 10.900 25.539 1.00 83.50 194 TYR A O 1
ATOM 1598 N N . LEU A 1 195 ? -13.084 10.363 23.548 1.00 77.31 195 LEU A N 1
ATOM 1599 C CA . LEU A 1 195 ? -14.272 10.679 22.748 1.00 77.31 195 LEU A CA 1
ATOM 1600 C C . LEU A 1 195 ? -15.492 9.789 23.033 1.00 77.31 195 LEU A C 1
ATOM 1602 O O . LEU A 1 195 ? -16.596 10.182 22.688 1.00 77.31 195 LEU A O 1
ATOM 1606 N N . SER A 1 196 ? -15.306 8.600 23.612 1.00 69.50 196 SER A N 1
ATOM 1607 C CA . SER A 1 196 ? -16.407 7.670 23.933 1.00 69.50 196 SER A CA 1
ATOM 1608 C C . SER A 1 196 ? -16.975 7.873 25.345 1.00 69.50 196 SER A C 1
ATOM 1610 O O . SER A 1 196 ? -17.971 7.255 25.706 1.00 69.50 196 SER A O 1
ATOM 1612 N N . ASN A 1 197 ? -16.323 8.711 26.160 1.00 66.94 197 ASN A N 1
ATOM 1613 C CA . ASN A 1 197 ? -16.755 9.058 27.518 1.00 66.94 197 ASN A CA 1
ATOM 1614 C C . ASN A 1 197 ? -17.574 10.368 27.576 1.00 66.94 197 ASN A C 1
ATOM 1616 O O . ASN A 1 197 ? -17.895 10.826 28.674 1.00 66.94 197 ASN A O 1
ATOM 1620 N N . TYR A 1 198 ? -17.890 10.962 26.421 1.00 52.44 198 TYR A N 1
ATOM 1621 C CA . TYR A 1 198 ? -18.752 12.137 26.240 1.00 52.44 198 TYR A CA 1
ATOM 1622 C C . TYR A 1 198 ? -19.878 11.801 25.265 1.00 52.44 198 TYR A C 1
ATOM 1624 O O . TYR A 1 198 ? -20.973 12.380 25.435 1.00 52.44 198 TYR A O 1
#